Protein AF-A0A3R9VM66-F1 (afdb_monomer)

Foldseek 3Di:
DWKKKKKKKFWAALVVLVVVCVQQVVLLVVQCPPPLLVVLLVVCQVPPADFPVCVVVQCVPVVNVVNLVSLCCSQADFSCQVQDQDPPPPPDDDDDDDDDDDDDDDDDDDDPPPPPPPVPSHDHVVVVVVRGDPLFDMAMDMGINDGLLSLLCSLLGSVLVVLDPTGNQWDRWALVRLLVSLVSNCVSLVDDPVSVVSSVSRGPDDADPPHDRSSPRVNSRSVSSNVVSIIMGIGMYMDD

Solvent-accessible surface area (backbone atoms only — not comparable to full-atom values): 13907 Å² total; per-residue (Å²): 138,80,52,32,28,36,36,39,38,39,26,27,51,55,74,58,38,54,61,49,36,71,62,48,50,60,37,47,52,51,49,63,64,36,69,68,48,43,47,36,53,54,47,39,61,75,56,63,77,74,63,67,89,52,41,78,69,36,51,77,37,70,70,53,24,49,49,54,54,38,48,45,48,56,28,61,62,41,62,51,53,80,40,59,77,75,81,70,94,73,87,70,88,81,94,73,91,75,89,84,91,81,89,82,90,85,88,86,81,75,91,74,83,71,78,74,74,73,73,82,78,70,54,46,62,65,62,56,56,76,61,36,39,85,89,34,72,64,32,65,40,78,31,76,81,44,49,60,46,35,32,47,43,62,30,58,30,54,78,30,48,70,43,46,76,67,54,68,59,30,34,70,34,41,22,68,50,32,51,69,43,39,71,40,38,45,65,38,55,62,59,52,77,69,55,41,54,57,25,55,75,40,38,83,73,84,66,52,98,88,46,63,49,80,73,49,33,62,59,48,44,47,51,44,20,38,73,72,60,20,7,39,40,29,44,38,38,76,47,126

Sequence (240 aa):
MGFTSAWAITAHTDDVMAGLRARVLPLIERHRRLPEVRRAWLAWCADPLPDHRDWDELWGVPEKGQAIGSFLRLTSEAPLDYLHCSHDPHSSDDPHSSDDPHSSDDPRSSQDGSAGCSDDTEVHLYDLWETSAEEVRPYLGFYRKDYAVSALFHAIGPERAALLPGWCGDFALTAEEVRRSLPAVERALGLTPLERVAAEERIWLDAGPDDEPVLDGPLRCWREAAEAGLGLLGAHVHLY

Mean predicted aligned error: 10.18 Å

pLDDT: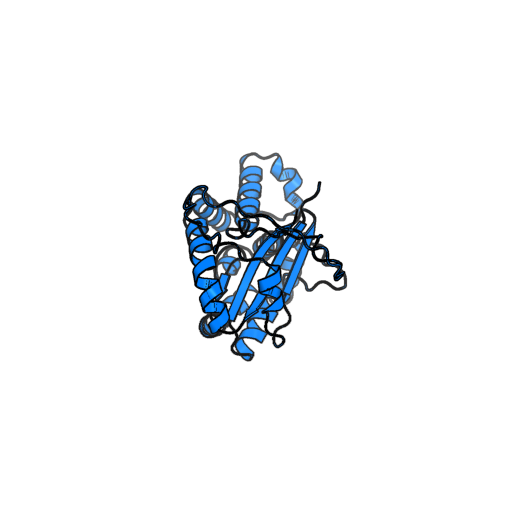 mean 81.38, std 21.89, range [29.7, 98.69]

Secondary structure (DSSP, 8-state):
---EEEEEEEEE-HHHHHHHHHHHHHHHHHHHH-HHHHHHHHHHHHSPPPPGGGHHHHTTSHHHHHHHHHHHHHHHS-TTTTS-----TT-----------------------------TT---HHHHHHTS-TTSPPEEEEEES--HHHHHHHHHHHHHHTTSSSBTTBEEE-HHHHHHHHHHHHHHH---HHHHHHHHHH------TTSPPTTTHHHHHHHHHHHHT-EEEEEEEEE-

Radius of gyration: 22.11 Å; Cα contacts (8 Å, |Δi|>4): 335; chains: 1; bounding box: 79×44×47 Å

Structure (mmCIF, N/CA/C/O backbone):
data_AF-A0A3R9VM66-F1
#
_entry.id   AF-A0A3R9VM66-F1
#
loop_
_atom_site.group_PDB
_atom_site.id
_atom_site.type_symbol
_atom_site.label_atom_id
_atom_site.lab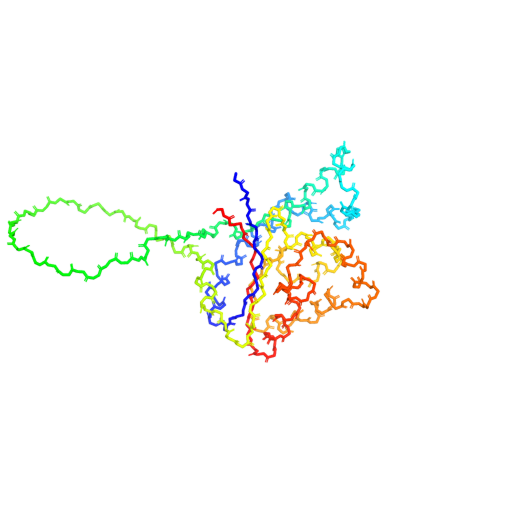el_alt_id
_atom_site.label_comp_id
_atom_site.label_asym_id
_atom_site.label_entity_id
_atom_site.label_seq_id
_atom_site.pdbx_PDB_ins_code
_atom_site.Cartn_x
_atom_site.Cartn_y
_atom_site.Cartn_z
_atom_site.occupancy
_atom_site.B_iso_or_equiv
_atom_site.auth_seq_id
_atom_site.auth_comp_id
_atom_site.auth_asym_id
_atom_site.auth_atom_id
_atom_site.pdbx_PDB_model_num
ATOM 1 N N . MET A 1 1 ? -7.648 18.712 -18.239 1.00 49.41 1 MET A N 1
ATOM 2 C CA . MET A 1 1 ? -7.899 18.493 -16.800 1.00 49.41 1 MET A CA 1
ATOM 3 C C . MET A 1 1 ? -6.818 17.553 -16.291 1.00 49.41 1 MET A C 1
ATOM 5 O O . MET A 1 1 ? -6.433 16.668 -17.043 1.00 49.41 1 MET A O 1
ATOM 9 N N . GLY A 1 2 ? -6.222 17.815 -15.128 1.00 63.00 2 GLY A N 1
ATOM 10 C CA . GLY A 1 2 ? -5.255 16.892 -14.517 1.00 63.00 2 GLY A CA 1
ATOM 11 C C . GLY A 1 2 ? -5.970 16.073 -13.451 1.00 63.00 2 GLY A C 1
ATOM 12 O O . GLY A 1 2 ? -6.834 16.638 -12.797 1.00 63.00 2 GLY A O 1
ATOM 13 N N . PHE A 1 3 ? -5.629 14.795 -13.304 1.00 71.62 3 PHE A N 1
ATOM 14 C CA . PHE A 1 3 ? -6.111 13.977 -12.193 1.00 71.62 3 PHE A CA 1
ATOM 15 C C . PHE A 1 3 ? -5.190 14.160 -10.980 1.00 71.62 3 PHE A C 1
ATOM 17 O O . PHE A 1 3 ? -3.985 14.416 -11.134 1.00 71.62 3 PHE A O 1
ATOM 24 N N . THR A 1 4 ? -5.761 14.019 -9.792 1.00 80.56 4 THR A N 1
ATOM 25 C CA . THR A 1 4 ? -5.025 13.894 -8.532 1.00 80.56 4 THR A CA 1
ATOM 26 C C . THR A 1 4 ? -5.294 12.497 -7.997 1.00 80.56 4 THR A C 1
ATOM 28 O O . THR A 1 4 ? -6.435 12.051 -8.027 1.00 80.56 4 THR A O 1
ATOM 31 N N . SER A 1 5 ? -4.267 11.789 -7.541 1.00 84.50 5 SER A N 1
ATOM 32 C CA . SER A 1 5 ? -4.466 10.559 -6.779 1.00 84.50 5 SER A CA 1
ATOM 33 C C . SER A 1 5 ? -4.265 10.837 -5.294 1.00 84.50 5 SER A C 1
ATOM 35 O O . SER A 1 5 ? -3.511 11.741 -4.914 1.00 84.50 5 SER A O 1
ATOM 37 N N . ALA A 1 6 ? -4.952 10.066 -4.462 1.00 86.75 6 ALA A N 1
ATOM 38 C CA . ALA A 1 6 ? -4.721 10.034 -3.031 1.00 86.75 6 ALA A CA 1
ATOM 39 C C . ALA A 1 6 ? -4.541 8.586 -2.582 1.00 86.75 6 ALA A C 1
ATOM 41 O O . ALA A 1 6 ? -5.271 7.714 -3.043 1.00 86.75 6 ALA A O 1
ATOM 42 N N . TRP A 1 7 ? -3.607 8.331 -1.669 1.00 92.06 7 TRP A N 1
ATOM 43 C CA . TRP A 1 7 ? -3.585 7.100 -0.877 1.00 92.06 7 TRP A CA 1
ATOM 44 C C . TRP A 1 7 ? -3.800 7.458 0.585 1.00 92.06 7 TRP A C 1
ATOM 46 O O . TRP A 1 7 ? -3.019 8.221 1.159 1.00 92.06 7 TRP A O 1
ATOM 56 N N . ALA A 1 8 ? -4.877 6.930 1.160 1.00 91.19 8 ALA A N 1
ATOM 57 C CA . ALA A 1 8 ? -5.276 7.181 2.530 1.00 91.19 8 ALA A CA 1
ATOM 58 C C . ALA A 1 8 ? -5.175 5.904 3.365 1.00 91.19 8 ALA A C 1
ATOM 60 O O . ALA A 1 8 ? -5.617 4.837 2.934 1.00 91.19 8 ALA A O 1
ATOM 61 N N . ILE A 1 9 ? -4.622 6.030 4.573 1.00 94.50 9 ILE A N 1
ATOM 62 C CA . ILE A 1 9 ? -4.664 4.990 5.603 1.00 94.50 9 ILE A CA 1
ATOM 63 C C . ILE A 1 9 ? -5.306 5.580 6.854 1.00 94.50 9 ILE A C 1
ATOM 65 O O . ILE A 1 9 ? -4.801 6.548 7.425 1.00 94.50 9 ILE A O 1
ATOM 69 N N . THR A 1 10 ? -6.416 4.985 7.273 1.00 94.62 10 THR A N 1
ATOM 70 C CA . THR A 1 10 ? -7.262 5.432 8.386 1.00 94.62 10 THR A CA 1
ATOM 71 C C . THR A 1 10 ? -7.466 4.295 9.382 1.00 94.62 10 THR A C 1
ATOM 73 O O . THR A 1 10 ? -7.438 3.117 9.012 1.00 94.62 10 THR A O 1
ATOM 76 N N . ALA A 1 11 ? -7.621 4.638 10.662 1.00 96.06 11 ALA A N 1
ATOM 77 C CA . ALA A 1 11 ? -7.851 3.668 11.726 1.00 96.06 11 ALA A CA 1
ATOM 78 C C . ALA A 1 11 ? -9.290 3.720 12.226 1.00 96.06 11 ALA A C 1
ATOM 80 O O . ALA A 1 11 ? -9.867 4.798 12.358 1.00 96.06 11 ALA A O 1
ATOM 81 N N . HIS A 1 12 ? -9.845 2.553 12.542 1.00 95.19 12 HIS A N 1
ATOM 82 C CA . HIS A 1 12 ? -11.236 2.416 12.960 1.00 95.19 12 HIS A CA 1
ATOM 83 C C . HIS A 1 12 ? -11.411 1.315 14.002 1.00 95.19 12 HIS A C 1
ATOM 85 O O . HIS A 1 12 ? -10.596 0.396 14.117 1.00 95.19 12 HIS A O 1
ATOM 91 N N . THR A 1 13 ? -12.519 1.367 14.736 1.00 95.81 13 THR A N 1
ATOM 92 C CA . THR A 1 13 ? -12.934 0.269 15.616 1.00 95.81 13 THR A CA 1
ATOM 93 C C . THR A 1 13 ? -13.329 -0.967 14.804 1.00 95.81 13 THR A C 1
ATOM 95 O O . THR A 1 13 ? -13.710 -0.869 13.635 1.00 95.81 13 THR A O 1
ATOM 98 N N . ASP A 1 14 ? -13.287 -2.148 15.426 1.00 96.19 14 ASP A N 1
ATOM 99 C CA . ASP A 1 14 ? -13.677 -3.396 14.754 1.00 96.19 14 ASP A CA 1
ATOM 100 C C . ASP A 1 14 ? -15.150 -3.395 14.295 1.00 96.19 14 ASP A C 1
ATOM 102 O O . ASP A 1 14 ? -15.465 -4.012 13.276 1.00 96.19 14 ASP A O 1
ATOM 106 N N . ASP A 1 15 ? -16.033 -2.656 14.979 1.00 93.75 15 ASP A N 1
ATOM 107 C CA . ASP A 1 15 ? -17.440 -2.492 14.586 1.00 93.75 15 ASP A CA 1
ATOM 108 C C . ASP A 1 15 ? -17.572 -1.735 13.256 1.00 93.75 15 ASP A C 1
ATOM 110 O O . ASP A 1 15 ? -18.268 -2.187 12.344 1.00 93.75 15 ASP A O 1
ATOM 114 N N . VAL A 1 16 ? -16.852 -0.618 13.108 1.00 91.38 16 VAL A N 1
ATOM 115 C CA . VAL A 1 16 ? -16.794 0.130 11.842 1.00 91.38 16 VAL A CA 1
ATOM 116 C C . VAL A 1 16 ? -16.126 -0.729 10.767 1.00 91.38 16 VAL A C 1
ATOM 118 O O . VAL A 1 16 ? -16.672 -0.896 9.672 1.00 91.38 16 VAL A O 1
ATOM 121 N N . MET A 1 17 ? -14.998 -1.371 11.093 1.00 93.94 17 MET A N 1
ATOM 122 C CA . MET A 1 17 ? -14.294 -2.249 10.158 1.00 93.94 17 MET A CA 1
ATOM 123 C C . MET A 1 17 ? -15.162 -3.405 9.663 1.00 93.94 17 MET A C 1
ATOM 125 O O . MET A 1 17 ? -15.000 -3.811 8.514 1.00 93.94 17 MET A O 1
ATOM 129 N N . ALA A 1 18 ? -16.087 -3.940 10.462 1.00 93.12 18 ALA A N 1
ATOM 130 C CA . ALA A 1 18 ? -16.991 -4.997 10.015 1.00 93.12 18 ALA A CA 1
ATOM 131 C C . ALA A 1 18 ? -17.853 -4.547 8.821 1.00 93.12 18 ALA A C 1
ATOM 133 O O . ALA A 1 18 ? -17.957 -5.278 7.830 1.00 93.12 18 ALA A O 1
ATOM 134 N N . GLY A 1 19 ? -18.406 -3.330 8.880 1.00 89.38 19 GLY A N 1
ATOM 135 C CA . GLY A 1 19 ? -19.173 -2.735 7.784 1.00 89.38 19 GLY A CA 1
ATOM 136 C C . GLY A 1 19 ? -18.308 -2.457 6.553 1.00 89.38 19 GLY A C 1
ATOM 137 O O . GLY A 1 19 ? -18.657 -2.855 5.439 1.00 89.38 19 GLY A O 1
ATOM 138 N N . LEU A 1 20 ? -17.135 -1.854 6.759 1.00 89.81 20 LEU A N 1
ATOM 139 C CA . LEU A 1 20 ? -16.202 -1.529 5.676 1.00 89.81 20 LEU A CA 1
ATOM 140 C C . LEU A 1 20 ? -15.706 -2.776 4.949 1.00 89.81 20 LEU A C 1
ATOM 142 O O . LEU A 1 20 ? -15.744 -2.851 3.722 1.00 89.81 20 LEU A O 1
ATOM 146 N N . ARG A 1 21 ? -15.302 -3.802 5.700 1.00 92.19 21 ARG A N 1
ATOM 147 C CA . ARG A 1 21 ? -14.791 -5.062 5.149 1.00 92.19 21 ARG A CA 1
ATOM 148 C C . ARG A 1 21 ? -15.815 -5.777 4.283 1.00 92.19 21 ARG A C 1
ATOM 150 O O . ARG A 1 21 ? -15.430 -6.337 3.258 1.00 92.19 21 ARG A O 1
ATOM 157 N N . ALA A 1 22 ? -17.090 -5.757 4.672 1.00 89.25 22 ALA A N 1
ATOM 158 C CA . ALA A 1 22 ? -18.159 -6.387 3.901 1.00 89.25 22 ALA A CA 1
ATOM 159 C C . ALA A 1 22 ? -18.281 -5.798 2.483 1.00 89.25 22 ALA A C 1
ATOM 161 O O . ALA A 1 22 ? -18.634 -6.521 1.553 1.00 89.25 22 ALA A O 1
ATOM 162 N N . ARG A 1 23 ? -17.938 -4.515 2.316 1.00 86.25 23 ARG A N 1
ATOM 163 C CA . ARG A 1 23 ? -17.982 -3.793 1.036 1.00 86.25 23 ARG A CA 1
ATOM 164 C C . ARG A 1 23 ? -16.649 -3.861 0.284 1.00 86.25 23 ARG A C 1
ATOM 166 O O . ARG A 1 23 ? -16.623 -4.155 -0.907 1.00 86.25 23 ARG A O 1
ATOM 173 N N . VAL A 1 24 ? -15.539 -3.650 0.989 1.00 88.25 24 VAL A N 1
ATOM 174 C CA . VAL A 1 24 ? -14.198 -3.467 0.408 1.00 88.25 24 VAL A CA 1
ATOM 175 C C . VAL A 1 24 ? -13.529 -4.789 0.023 1.00 88.25 24 VAL A C 1
ATOM 177 O O . VAL A 1 24 ? -12.979 -4.912 -1.073 1.00 88.25 24 VAL A O 1
ATOM 180 N N . LEU A 1 25 ? -13.584 -5.816 0.881 1.00 91.88 25 LEU A N 1
ATOM 181 C CA . LEU A 1 25 ? -12.846 -7.063 0.635 1.00 91.88 25 LEU A CA 1
ATOM 182 C C . LEU A 1 25 ? -13.274 -7.798 -0.649 1.00 91.88 25 LEU A C 1
ATOM 184 O O . LEU A 1 25 ? -12.388 -8.291 -1.354 1.00 91.88 25 LEU A O 1
ATOM 188 N N . PRO A 1 26 ? -14.573 -7.874 -1.014 1.00 91.06 26 PRO A N 1
ATOM 189 C CA . PRO A 1 26 ? -14.977 -8.471 -2.285 1.00 91.06 26 PRO A CA 1
ATOM 190 C C . PRO A 1 26 ? -14.392 -7.757 -3.510 1.00 91.06 26 PRO A C 1
ATOM 192 O O . PRO A 1 26 ? -14.053 -8.426 -4.488 1.00 91.06 26 PRO A O 1
ATOM 195 N N . LEU A 1 27 ? -14.247 -6.427 -3.462 1.00 89.00 27 LEU A N 1
ATOM 196 C CA . LEU A 1 27 ? -13.681 -5.628 -4.554 1.00 89.00 27 LEU A CA 1
ATOM 197 C C . LEU A 1 27 ? -12.180 -5.892 -4.705 1.00 89.00 27 LEU A C 1
ATOM 199 O O . LEU A 1 27 ? -11.726 -6.223 -5.803 1.00 89.00 27 LEU A O 1
ATOM 203 N N . ILE A 1 28 ? -11.441 -5.852 -3.591 1.00 91.69 28 ILE A N 1
ATOM 204 C CA . ILE A 1 28 ? -10.008 -6.178 -3.545 1.00 91.69 28 ILE A CA 1
ATOM 205 C C . ILE A 1 28 ? -9.764 -7.587 -4.100 1.00 91.69 28 ILE A C 1
ATOM 207 O O . ILE A 1 28 ? -8.932 -7.782 -4.989 1.00 91.69 28 ILE A O 1
ATOM 211 N N . GLU A 1 29 ? -10.514 -8.583 -3.622 1.00 92.50 29 GLU A N 1
ATOM 212 C CA . GLU A 1 29 ? -10.327 -9.972 -4.045 1.00 92.50 29 GLU A CA 1
ATOM 213 C C . GLU A 1 29 ? -10.728 -10.190 -5.510 1.00 92.50 29 GLU A C 1
ATOM 215 O O . GLU A 1 29 ? -10.070 -10.949 -6.228 1.00 92.50 29 GLU A O 1
ATOM 220 N N . ARG A 1 30 ? -11.778 -9.511 -5.992 1.00 91.44 30 ARG A N 1
ATOM 221 C CA . ARG A 1 30 ? -12.160 -9.541 -7.408 1.00 91.44 30 ARG A CA 1
ATOM 222 C C . ARG A 1 30 ? -11.040 -8.988 -8.285 1.00 91.44 30 ARG A C 1
ATOM 224 O O . ARG A 1 30 ? -10.671 -9.660 -9.246 1.00 91.44 30 ARG A O 1
ATOM 231 N N . HIS A 1 31 ? -10.494 -7.819 -7.948 1.00 90.75 31 HIS A N 1
ATOM 232 C CA . HIS A 1 31 ? -9.406 -7.191 -8.703 1.00 90.75 31 HIS A CA 1
ATOM 233 C C . HIS A 1 31 ? -8.153 -8.076 -8.713 1.00 90.75 31 HIS A C 1
ATOM 235 O O . HIS A 1 31 ? -7.623 -8.408 -9.774 1.00 90.75 31 HIS A O 1
ATOM 241 N N . ARG A 1 32 ? -7.756 -8.591 -7.544 1.00 92.44 32 ARG A N 1
ATOM 242 C CA . ARG A 1 32 ? -6.622 -9.513 -7.391 1.00 92.44 32 ARG A CA 1
ATOM 243 C C . ARG A 1 32 ? -6.747 -10.787 -8.232 1.00 92.44 32 ARG A C 1
ATOM 245 O O . ARG A 1 32 ? -5.734 -11.365 -8.628 1.00 92.44 32 ARG A O 1
ATOM 252 N N . ARG A 1 33 ? -7.966 -11.272 -8.488 1.00 93.75 33 ARG A N 1
ATOM 253 C CA . ARG A 1 33 ? -8.219 -12.484 -9.288 1.00 93.75 33 ARG A CA 1
ATOM 254 C C 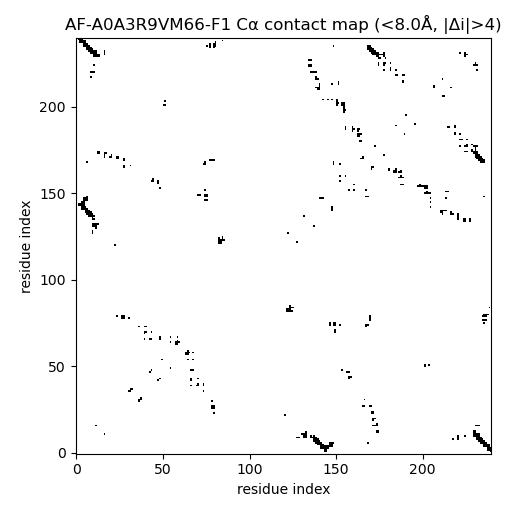. ARG A 1 33 ? -8.192 -12.250 -10.795 1.00 93.75 33 ARG A C 1
ATOM 256 O O . ARG A 1 33 ? -8.153 -13.239 -11.532 1.00 93.75 33 ARG A O 1
ATOM 263 N N . LEU A 1 34 ? -8.193 -11.001 -11.260 1.00 92.88 34 LEU A N 1
ATOM 264 C CA . LEU A 1 34 ? -8.154 -10.697 -12.687 1.00 92.88 34 LEU A CA 1
ATOM 265 C C . LEU A 1 34 ? -6.870 -11.268 -13.326 1.00 92.88 34 LEU A C 1
ATOM 267 O O . LEU A 1 34 ? -5.766 -11.021 -12.825 1.00 92.88 34 LEU A O 1
ATOM 271 N N . PRO A 1 35 ? -6.966 -12.059 -14.415 1.00 94.94 35 PRO A N 1
ATOM 272 C CA . PRO A 1 35 ? -5.801 -12.699 -15.026 1.00 94.94 35 PRO A CA 1
ATOM 273 C C . PRO A 1 35 ? -4.711 -11.719 -15.470 1.00 94.94 35 PRO A C 1
ATOM 275 O O . PRO A 1 35 ? -3.526 -12.029 -15.384 1.00 94.94 35 PRO A O 1
ATOM 278 N N . GLU A 1 36 ? -5.085 -10.551 -15.979 1.00 93.31 36 GLU A N 1
ATOM 279 C CA . GLU A 1 36 ? -4.187 -9.464 -16.370 1.00 93.31 36 GLU A CA 1
ATOM 280 C C . GLU A 1 36 ? -3.440 -8.867 -15.176 1.00 93.31 36 GLU A C 1
ATOM 282 O O . GLU A 1 36 ? -2.219 -8.747 -15.246 1.00 93.31 36 GLU A O 1
ATOM 287 N N . VAL A 1 37 ? -4.128 -8.617 -14.062 1.00 93.62 37 VAL A N 1
ATOM 288 C CA . VAL A 1 37 ? -3.545 -8.098 -12.816 1.00 93.62 37 VAL A CA 1
ATOM 289 C C . VAL A 1 37 ? -2.553 -9.103 -12.231 1.00 93.62 37 VAL A C 1
ATOM 291 O O . VAL A 1 37 ? -1.411 -8.761 -11.923 1.00 93.62 37 VAL A O 1
ATOM 294 N N . ARG A 1 38 ? -2.927 -10.389 -12.168 1.00 95.12 38 ARG A N 1
ATOM 295 C CA . ARG A 1 38 ? -2.015 -11.447 -11.698 1.00 95.12 38 ARG A CA 1
ATOM 296 C C . ARG A 1 38 ? -0.801 -11.619 -12.600 1.00 95.12 38 ARG A C 1
ATOM 298 O O . ARG A 1 38 ? 0.294 -11.851 -12.096 1.00 95.12 38 ARG A O 1
ATOM 305 N N . ARG A 1 39 ? -0.981 -11.538 -13.921 1.00 96.19 39 ARG A N 1
ATOM 306 C CA . ARG A 1 39 ? 0.137 -11.609 -14.872 1.00 96.19 39 ARG A CA 1
ATOM 307 C C . ARG A 1 39 ? 1.077 -10.422 -14.709 1.00 96.19 39 ARG A C 1
ATOM 309 O O . ARG A 1 39 ? 2.278 -10.651 -14.684 1.00 96.19 39 ARG A O 1
ATOM 316 N N . ALA A 1 40 ? 0.549 -9.208 -14.558 1.00 96.00 40 ALA A N 1
ATOM 317 C CA . ALA A 1 40 ? 1.356 -8.016 -14.312 1.00 96.00 40 ALA A CA 1
ATOM 318 C C . ALA A 1 40 ? 2.164 -8.147 -13.012 1.00 96.00 40 ALA A C 1
ATOM 320 O O . ALA A 1 40 ? 3.374 -7.936 -13.030 1.00 96.00 40 ALA A O 1
ATOM 321 N N . TRP A 1 41 ? 1.529 -8.598 -11.923 1.00 97.00 41 TRP A N 1
ATOM 322 C CA . TRP A 1 41 ? 2.211 -8.860 -10.652 1.00 97.00 41 TRP A CA 1
ATOM 323 C C . TRP A 1 41 ? 3.349 -9.874 -10.806 1.00 97.00 41 TRP A C 1
ATOM 325 O O . TRP A 1 41 ? 4.482 -9.603 -10.424 1.00 97.00 41 TRP A O 1
ATOM 335 N N . LEU A 1 42 ? 3.071 -11.036 -11.406 1.00 97.56 42 LEU A N 1
ATOM 336 C CA . LEU A 1 42 ? 4.079 -12.083 -11.591 1.00 97.56 42 LEU A CA 1
ATOM 337 C C . LEU A 1 42 ? 5.218 -11.646 -12.519 1.00 97.56 42 LEU A C 1
ATOM 339 O O . LEU A 1 42 ? 6.365 -12.000 -12.261 1.00 97.56 42 LEU A O 1
ATOM 343 N N . ALA A 1 43 ? 4.913 -10.886 -13.573 1.00 96.94 43 ALA A N 1
ATOM 344 C CA . ALA A 1 43 ? 5.920 -10.336 -14.472 1.00 96.94 43 ALA A CA 1
ATOM 345 C C . ALA A 1 43 ? 6.847 -9.365 -13.730 1.00 96.94 43 ALA A C 1
ATOM 347 O O . ALA A 1 43 ? 8.061 -9.498 -13.835 1.00 96.94 43 ALA A O 1
ATOM 348 N N . TRP A 1 44 ? 6.287 -8.465 -12.916 1.00 97.62 44 TRP A N 1
ATOM 349 C CA . TRP A 1 44 ? 7.070 -7.538 -12.099 1.00 97.62 44 TRP A CA 1
ATOM 350 C C . TRP A 1 44 ? 7.905 -8.247 -11.024 1.00 97.62 44 TRP A C 1
ATOM 352 O O . TRP A 1 44 ? 9.050 -7.875 -10.790 1.00 97.62 44 TRP A O 1
ATOM 362 N N . CYS A 1 45 ? 7.382 -9.306 -10.398 1.00 97.44 45 CYS A N 1
ATOM 363 C CA . CYS A 1 45 ? 8.177 -10.125 -9.480 1.00 97.44 45 CYS A CA 1
ATOM 364 C C . CYS A 1 45 ? 9.349 -10.834 -10.176 1.00 97.44 45 CYS A C 1
ATOM 366 O O . CYS A 1 45 ? 10.377 -11.056 -9.542 1.00 97.44 45 CYS A O 1
ATOM 368 N N . ALA A 1 46 ? 9.182 -11.235 -11.439 1.00 97.38 46 ALA A N 1
ATOM 369 C CA . ALA A 1 46 ? 10.197 -11.968 -12.191 1.00 97.38 46 ALA A CA 1
ATOM 370 C C . ALA A 1 46 ? 11.276 -11.054 -12.797 1.00 97.38 46 ALA A C 1
ATOM 372 O O . ALA A 1 46 ? 12.444 -11.435 -12.813 1.00 97.38 46 ALA A O 1
ATOM 373 N N . ASP A 1 47 ? 10.889 -9.873 -13.282 1.00 96.81 47 ASP A N 1
ATOM 374 C CA . ASP A 1 47 ? 11.778 -8.846 -13.841 1.00 96.81 47 ASP A CA 1
ATOM 375 C C . ASP A 1 47 ? 11.380 -7.478 -13.255 1.00 96.81 47 ASP A C 1
ATOM 377 O O . ASP A 1 47 ? 10.573 -6.757 -13.857 1.00 96.81 47 ASP A O 1
ATOM 381 N N . PRO A 1 48 ? 11.870 -7.133 -12.044 1.00 95.94 48 PRO A N 1
ATOM 382 C CA . PRO A 1 48 ? 11.604 -5.836 -11.436 1.00 95.94 48 PRO A CA 1
ATOM 383 C C . PRO A 1 48 ? 12.057 -4.702 -12.357 1.00 95.94 48 PRO A C 1
ATOM 385 O O . PRO A 1 48 ? 13.067 -4.811 -13.054 1.00 95.94 48 PRO A O 1
ATOM 388 N N . LEU A 1 49 ? 11.309 -3.599 -12.353 1.00 96.31 49 LEU A N 1
ATOM 389 C CA . LEU A 1 49 ? 11.626 -2.468 -13.217 1.00 96.31 49 LEU A CA 1
ATOM 390 C C . LEU A 1 49 ? 12.989 -1.850 -12.861 1.00 96.31 49 LEU A C 1
ATOM 392 O O . LEU A 1 49 ? 13.372 -1.839 -11.688 1.00 96.31 49 LEU A O 1
ATOM 396 N N . PRO A 1 50 ? 13.714 -1.323 -13.864 1.00 94.12 50 PRO A N 1
ATOM 397 C CA . PRO A 1 50 ? 14.878 -0.484 -13.618 1.00 94.12 50 PRO A CA 1
ATOM 398 C C . PRO A 1 50 ? 14.451 0.843 -12.987 1.00 94.12 50 PRO A C 1
ATOM 400 O O . PRO A 1 50 ? 13.260 1.143 -12.894 1.00 94.12 50 PRO A O 1
ATOM 403 N N . ASP A 1 51 ? 15.440 1.638 -12.588 1.00 94.62 51 ASP A N 1
ATOM 404 C CA . ASP A 1 51 ? 15.227 2.944 -11.974 1.00 94.62 51 ASP A CA 1
ATOM 405 C C . ASP A 1 51 ? 14.306 3.834 -12.825 1.00 94.62 51 ASP A C 1
ATOM 407 O O . ASP A 1 51 ? 14.395 3.849 -14.056 1.00 94.62 51 ASP A O 1
ATOM 411 N N . HIS A 1 52 ? 13.416 4.584 -12.169 1.00 94.19 52 HIS A N 1
ATOM 412 C CA . HIS A 1 52 ? 12.424 5.413 -12.851 1.00 94.19 52 HIS A CA 1
ATOM 413 C C . HIS A 1 52 ? 13.069 6.510 -13.705 1.00 94.19 52 HIS A C 1
ATOM 415 O O . HIS A 1 52 ? 12.484 6.945 -14.695 1.00 94.19 52 HIS A O 1
ATOM 421 N N . ARG A 1 53 ? 14.298 6.919 -13.365 1.00 94.25 53 ARG A N 1
ATOM 422 C CA . ARG A 1 53 ? 15.080 7.907 -14.121 1.00 94.25 53 ARG A CA 1
ATOM 423 C C . ARG A 1 53 ? 15.437 7.434 -15.531 1.00 94.25 53 ARG A C 1
ATOM 425 O O . ARG A 1 53 ? 15.658 8.267 -16.402 1.00 94.25 53 ARG A O 1
ATOM 432 N N . ASP A 1 54 ? 15.431 6.123 -15.767 1.00 93.81 54 ASP A N 1
ATOM 433 C CA . ASP A 1 54 ? 15.699 5.527 -17.078 1.00 93.81 54 ASP A CA 1
ATOM 434 C C . ASP A 1 54 ? 14.408 5.288 -17.888 1.00 93.81 54 ASP A C 1
ATOM 436 O O . ASP A 1 54 ? 14.459 4.897 -19.057 1.00 93.81 54 ASP A O 1
ATOM 440 N N . TRP A 1 55 ? 13.223 5.484 -17.294 1.00 94.12 55 TRP A N 1
ATOM 441 C CA . TRP A 1 55 ? 11.960 5.077 -17.919 1.00 94.12 55 TRP A CA 1
ATOM 442 C C . TRP A 1 55 ? 11.650 5.832 -19.209 1.00 94.12 55 TRP A C 1
ATOM 444 O O . TRP A 1 55 ? 11.113 5.221 -20.129 1.00 94.12 55 TRP A O 1
ATOM 454 N N . ASP A 1 56 ? 12.016 7.110 -19.320 1.00 91.19 56 ASP A N 1
ATOM 455 C CA . ASP A 1 56 ? 11.781 7.906 -20.533 1.00 91.19 56 ASP A CA 1
ATOM 456 C C . ASP A 1 56 ? 12.452 7.293 -21.771 1.00 91.19 56 ASP A C 1
ATOM 458 O O . ASP A 1 56 ? 11.851 7.235 -22.847 1.00 91.19 56 ASP A O 1
ATOM 462 N N . GLU A 1 57 ? 13.667 6.763 -21.621 1.00 91.88 57 GLU A N 1
ATOM 463 C CA . GLU A 1 57 ? 14.369 6.063 -22.701 1.00 91.88 57 GLU A CA 1
ATOM 464 C C . GLU A 1 57 ? 13.745 4.686 -22.971 1.00 91.88 57 GLU A C 1
ATOM 466 O O . GLU A 1 57 ? 13.605 4.251 -24.120 1.00 91.88 57 GLU A O 1
ATOM 471 N N . LEU A 1 58 ? 13.322 4.002 -21.908 1.00 92.06 58 LEU A N 1
ATOM 472 C CA . LEU A 1 58 ? 12.777 2.648 -21.971 1.00 92.06 58 LEU A CA 1
ATOM 473 C C . LEU A 1 58 ? 11.339 2.585 -22.488 1.00 92.06 58 LEU A C 1
ATOM 475 O O . LEU A 1 58 ? 10.942 1.550 -23.026 1.00 92.06 58 LEU A O 1
ATOM 479 N N . TRP A 1 59 ? 10.572 3.672 -22.397 1.00 89.69 59 TRP A N 1
ATOM 480 C CA . TRP A 1 59 ? 9.224 3.761 -22.959 1.00 89.69 59 TRP A CA 1
ATOM 481 C 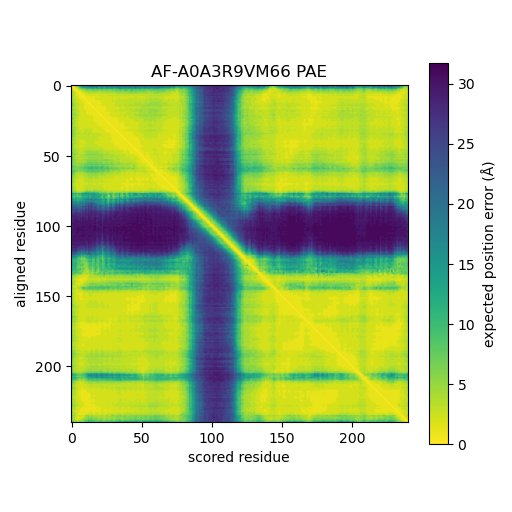C . TRP A 1 59 ? 9.198 3.519 -24.472 1.00 89.69 59 TRP A C 1
ATOM 483 O O . TRP A 1 59 ? 8.216 2.987 -24.992 1.00 89.69 59 TRP A O 1
ATOM 493 N N . GLY A 1 60 ? 10.284 3.854 -25.179 1.00 87.94 60 GLY A N 1
ATOM 494 C CA . GLY A 1 60 ? 10.444 3.577 -26.609 1.00 87.94 60 GLY A CA 1
ATOM 495 C C . GLY A 1 60 ? 10.782 2.118 -26.938 1.00 87.94 60 GLY A C 1
ATOM 496 O O . GLY A 1 60 ? 10.660 1.706 -28.094 1.00 87.94 60 GLY A O 1
ATOM 497 N N . VAL A 1 61 ? 11.191 1.321 -25.947 1.00 93.75 61 VAL A N 1
ATOM 498 C CA . VAL A 1 61 ? 11.501 -0.103 -26.107 1.00 93.75 61 VAL A CA 1
ATOM 499 C C . VAL A 1 61 ? 10.222 -0.906 -25.844 1.00 93.75 61 VAL A C 1
ATOM 501 O O . VAL A 1 61 ? 9.764 -0.923 -24.703 1.00 93.75 61 VAL A O 1
ATOM 504 N N . PRO A 1 62 ? 9.639 -1.608 -26.837 1.00 91.94 62 PRO A N 1
ATOM 505 C CA . PRO A 1 62 ? 8.284 -2.161 -26.723 1.00 91.94 62 PRO A CA 1
ATOM 506 C C . PRO A 1 62 ? 8.042 -3.018 -25.474 1.00 91.94 62 PRO A C 1
ATOM 508 O O . PRO A 1 62 ? 7.056 -2.822 -24.769 1.00 91.94 62 PRO A O 1
ATOM 511 N N . GLU A 1 63 ? 8.963 -3.933 -25.166 1.00 92.81 63 GLU A N 1
ATOM 512 C CA . GLU A 1 63 ? 8.846 -4.832 -24.012 1.00 92.81 63 GLU A CA 1
ATOM 513 C C . GLU A 1 63 ? 8.978 -4.086 -22.677 1.00 92.81 63 GLU A C 1
ATOM 515 O O . GLU A 1 63 ? 8.237 -4.367 -21.735 1.00 92.81 63 GLU A O 1
ATOM 520 N N . LYS A 1 64 ? 9.883 -3.101 -22.592 1.00 92.44 64 LYS A N 1
ATOM 521 C CA . LYS A 1 64 ? 10.125 -2.341 -21.357 1.00 92.44 64 LYS A CA 1
ATOM 522 C C . LYS A 1 64 ? 9.040 -1.295 -21.118 1.00 92.44 64 LYS A C 1
ATOM 524 O O . LYS A 1 64 ? 8.519 -1.232 -20.009 1.00 92.44 64 LYS A O 1
ATOM 529 N N . GLY A 1 65 ? 8.598 -0.582 -22.152 1.00 92.81 65 GLY A N 1
ATOM 530 C CA . GLY A 1 65 ? 7.425 0.289 -22.077 1.00 92.81 65 GLY A CA 1
ATOM 531 C C . GLY A 1 65 ? 6.160 -0.478 -21.677 1.00 92.81 65 GLY A C 1
ATOM 532 O O . GLY A 1 65 ? 5.406 -0.032 -20.815 1.00 92.81 65 GLY A O 1
ATOM 533 N N . GLN A 1 66 ? 5.948 -1.686 -22.215 1.00 94.38 66 GLN A N 1
ATOM 534 C CA . GLN A 1 66 ? 4.831 -2.533 -21.787 1.00 94.38 66 GLN A CA 1
ATOM 535 C C . GLN A 1 66 ? 4.944 -2.948 -20.313 1.00 94.38 66 GLN A C 1
ATOM 537 O O . GLN A 1 66 ? 3.929 -2.954 -19.610 1.00 94.38 66 GLN A O 1
ATOM 542 N N . ALA A 1 67 ? 6.145 -3.289 -19.836 1.00 95.00 67 ALA A N 1
ATOM 543 C CA . ALA A 1 67 ? 6.374 -3.642 -18.438 1.00 95.00 67 ALA A CA 1
ATOM 544 C C . ALA A 1 67 ? 6.092 -2.458 -17.498 1.00 95.00 67 ALA A C 1
ATOM 546 O O . ALA A 1 67 ? 5.338 -2.622 -16.538 1.00 95.00 67 ALA A O 1
ATOM 547 N N . ILE A 1 68 ? 6.606 -1.263 -17.818 1.00 95.50 68 ILE A N 1
ATOM 548 C CA . ILE A 1 68 ? 6.362 -0.033 -17.047 1.00 95.50 68 ILE A CA 1
ATOM 549 C C . ILE A 1 68 ? 4.863 0.282 -17.015 1.00 95.50 68 ILE A C 1
ATOM 551 O O . ILE A 1 68 ? 4.284 0.441 -15.943 1.00 95.50 68 ILE A O 1
ATOM 555 N N . GLY 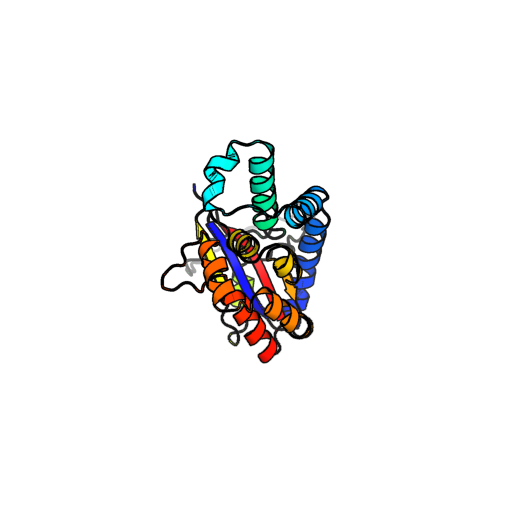A 1 69 ? 4.195 0.284 -18.173 1.00 94.06 69 GLY A N 1
ATOM 556 C CA . GLY A 1 69 ? 2.755 0.538 -18.243 1.00 94.06 69 GLY A CA 1
ATOM 557 C C . GLY A 1 69 ? 1.917 -0.493 -17.486 1.00 94.06 69 GLY A C 1
ATOM 558 O O . GLY A 1 69 ? 0.930 -0.131 -16.850 1.00 94.06 69 GLY A O 1
ATOM 559 N N . SER A 1 70 ? 2.319 -1.766 -17.507 1.00 94.31 70 SER A N 1
ATOM 560 C CA . SER A 1 70 ? 1.634 -2.828 -16.756 1.00 94.31 70 SER A CA 1
ATOM 561 C C . SER A 1 70 ? 1.822 -2.676 -15.248 1.00 94.31 70 SER A C 1
ATOM 563 O O . SER A 1 70 ? 0.874 -2.901 -14.501 1.00 94.31 70 SER A O 1
ATOM 565 N N . PHE A 1 71 ? 3.017 -2.283 -14.800 1.00 96.19 71 PHE A N 1
ATOM 566 C CA . PHE A 1 71 ? 3.311 -2.015 -13.392 1.00 96.19 71 PHE A CA 1
ATOM 567 C C . PHE A 1 71 ? 2.549 -0.798 -12.864 1.00 96.19 71 PHE A C 1
ATOM 569 O O . PHE A 1 71 ? 1.928 -0.881 -11.804 1.00 96.19 71 PHE A O 1
ATOM 576 N N . LEU A 1 72 ? 2.563 0.313 -13.608 1.00 93.88 72 LEU A N 1
ATOM 577 C CA . LEU A 1 72 ? 1.821 1.511 -13.226 1.00 93.88 72 LEU A CA 1
ATOM 578 C C . LEU A 1 72 ? 0.337 1.182 -13.127 1.00 93.88 72 LEU A C 1
ATOM 580 O O . LEU A 1 72 ? -0.241 1.383 -12.071 1.00 93.88 72 LEU A O 1
ATOM 584 N N . ARG A 1 73 ? -0.235 0.528 -14.146 1.00 92.00 73 ARG A N 1
ATOM 585 C CA . ARG A 1 73 ? -1.631 0.079 -14.111 1.00 92.00 73 ARG A CA 1
ATOM 586 C C . ARG A 1 73 ? -1.944 -0.790 -12.890 1.00 92.00 73 ARG A C 1
ATOM 588 O O . ARG A 1 73 ? -2.906 -0.526 -12.184 1.00 92.00 73 ARG A O 1
ATOM 595 N N . LEU A 1 74 ? -1.116 -1.802 -12.631 1.00 92.69 74 LEU A N 1
ATOM 596 C CA . LEU A 1 74 ? -1.257 -2.716 -11.494 1.00 92.69 74 LEU A CA 1
ATOM 597 C C . LEU A 1 74 ? -1.313 -1.988 -10.144 1.00 92.69 74 LEU A C 1
ATOM 599 O O . LEU A 1 74 ? -2.001 -2.451 -9.240 1.00 92.69 74 LEU A O 1
ATOM 603 N N . THR A 1 75 ? -0.549 -0.906 -9.999 1.00 91.81 75 THR A N 1
ATOM 604 C CA . THR A 1 75 ? -0.350 -0.201 -8.724 1.00 91.81 75 THR A CA 1
ATOM 605 C C . THR A 1 75 ? -1.133 1.105 -8.610 1.00 91.81 75 THR A C 1
ATOM 607 O O . THR A 1 75 ? -1.184 1.665 -7.521 1.00 91.81 75 THR A O 1
ATOM 610 N N . SER A 1 76 ? -1.733 1.581 -9.704 1.00 86.75 76 SER A N 1
ATOM 611 C CA . SER A 1 76 ? -2.532 2.805 -9.743 1.00 86.75 76 SER A CA 1
ATOM 612 C C . SER A 1 76 ? -4.026 2.551 -9.913 1.00 86.75 76 SER A C 1
ATOM 614 O O . SER A 1 76 ? -4.819 3.355 -9.445 1.00 86.75 76 SER A O 1
ATOM 616 N N . GLU A 1 77 ? -4.440 1.472 -10.591 1.00 81.94 77 GLU A N 1
ATOM 617 C CA . GLU A 1 77 ? -5.867 1.157 -10.734 1.00 81.94 77 GLU A CA 1
ATOM 618 C C . GLU A 1 77 ? -6.405 0.657 -9.395 1.00 81.94 77 GLU A C 1
ATOM 620 O O . GLU A 1 77 ? -6.024 -0.419 -8.918 1.00 81.94 77 GLU A O 1
ATOM 625 N N . ALA A 1 78 ? -7.265 1.457 -8.763 1.00 67.31 78 ALA A N 1
ATOM 626 C CA . ALA A 1 78 ? -7.860 1.075 -7.499 1.00 67.31 78 ALA A CA 1
ATOM 627 C C . ALA A 1 78 ? -9.051 0.136 -7.747 1.00 67.31 78 ALA A C 1
ATOM 629 O O . ALA A 1 78 ? -9.973 0.482 -8.489 1.00 67.31 78 ALA A O 1
ATOM 630 N N . PRO A 1 79 ? -9.142 -1.014 -7.053 1.00 64.50 79 PRO A N 1
ATOM 631 C CA . PRO A 1 79 ? -10.407 -1.723 -6.879 1.00 64.50 79 PRO A CA 1
ATOM 632 C C . PRO A 1 79 ? -11.494 -0.802 -6.305 1.00 64.50 79 PRO A C 1
ATOM 634 O O . PRO A 1 79 ? -12.680 -1.070 -6.492 1.00 64.50 79 PRO A O 1
ATOM 637 N N . LEU A 1 80 ? -11.076 0.246 -5.586 1.00 59.84 80 LEU A N 1
ATOM 638 C CA . LEU A 1 80 ? -11.912 1.222 -4.900 1.00 59.84 80 LEU A CA 1
ATOM 639 C C . LEU A 1 80 ? -12.149 2.511 -5.701 1.00 59.84 80 LEU A C 1
ATOM 641 O O . LEU A 1 80 ? -12.854 3.379 -5.209 1.00 59.84 80 LEU A O 1
ATOM 645 N N . ASP A 1 81 ? -11.682 2.616 -6.951 1.00 59.91 81 ASP A N 1
ATOM 646 C CA . ASP A 1 81 ? -11.985 3.766 -7.828 1.00 59.91 81 ASP A CA 1
ATOM 647 C C . ASP A 1 81 ? -13.481 3.859 -8.177 1.00 59.91 81 ASP A C 1
ATOM 649 O O . ASP A 1 81 ? -13.960 4.890 -8.641 1.00 59.91 81 ASP A O 1
ATOM 653 N N . TYR A 1 82 ? -14.236 2.781 -7.943 1.00 50.81 82 TYR A N 1
ATOM 654 C CA . TYR A 1 82 ? -15.695 2.760 -8.055 1.00 50.81 82 TYR A CA 1
ATOM 655 C C . TYR A 1 82 ? -16.405 3.379 -6.840 1.00 50.81 82 TYR A C 1
ATOM 657 O O . TYR A 1 82 ? -17.629 3.488 -6.853 1.00 50.81 82 TYR A O 1
ATOM 665 N N . LEU A 1 83 ? -15.670 3.768 -5.792 1.00 52.44 83 LEU A N 1
ATOM 666 C CA . LEU A 1 83 ? -16.199 4.590 -4.710 1.00 52.44 83 LEU A CA 1
ATOM 667 C C . LEU A 1 83 ? -16.220 6.041 -5.193 1.00 52.44 83 LEU A C 1
ATOM 669 O O . LEU A 1 83 ? -15.189 6.710 -5.254 1.00 52.44 83 LEU A O 1
ATOM 673 N N . HIS A 1 84 ? -17.395 6.521 -5.594 1.00 46.09 84 HIS A N 1
ATOM 674 C CA . HIS A 1 84 ? -17.548 7.889 -6.063 1.00 46.09 84 HIS A CA 1
ATOM 675 C C . HIS A 1 84 ? -17.255 8.889 -4.933 1.00 46.09 84 HIS A C 1
ATOM 677 O O . HIS A 1 84 ? -17.919 8.946 -3.896 1.00 46.09 84 HIS A O 1
ATOM 683 N N . CYS A 1 85 ? -16.244 9.726 -5.162 1.00 38.41 85 CYS A N 1
ATOM 684 C CA . CYS A 1 85 ? -16.009 10.934 -4.388 1.00 38.41 85 CYS A CA 1
ATOM 685 C C . CYS A 1 85 ? -16.906 12.041 -4.967 1.00 38.41 85 CYS A C 1
ATOM 687 O O . CYS A 1 85 ? -16.440 12.900 -5.715 1.00 38.41 85 CYS A O 1
ATOM 689 N N . SER A 1 86 ? -18.217 11.994 -4.720 1.00 37.47 86 SER A N 1
ATOM 690 C CA . SER A 1 86 ? -19.069 13.147 -5.014 1.00 37.47 86 SER A CA 1
ATOM 691 C C . SER A 1 86 ? -18.835 14.198 -3.933 1.00 37.47 86 SER A C 1
ATOM 693 O O . SER A 1 86 ? -19.388 14.130 -2.839 1.00 37.47 86 SER A O 1
ATOM 695 N N . HIS A 1 87 ? -17.991 15.180 -4.234 1.00 35.06 87 HIS A N 1
ATOM 696 C CA . HIS A 1 87 ? -18.092 16.474 -3.578 1.00 35.06 87 HIS A CA 1
ATOM 697 C C . HIS A 1 87 ? -19.446 17.053 -4.004 1.00 35.06 87 HIS A C 1
ATOM 699 O O . HIS A 1 87 ? -19.644 17.288 -5.195 1.00 35.06 87 HIS A O 1
ATOM 705 N N . ASP A 1 88 ? -20.387 17.216 -3.076 1.00 36.34 88 ASP A N 1
ATOM 706 C CA . ASP A 1 88 ? -21.613 17.971 -3.328 1.00 36.34 88 ASP A CA 1
ATOM 707 C C . ASP A 1 88 ? -21.364 19.432 -2.907 1.00 36.34 88 ASP A C 1
ATOM 709 O O . ASP A 1 88 ? -21.446 19.754 -1.720 1.00 36.34 88 ASP A O 1
ATOM 713 N N . PRO A 1 89 ? -20.997 20.348 -3.827 1.00 34.06 89 PRO A N 1
ATOM 714 C CA . PRO A 1 89 ? -20.741 21.746 -3.489 1.00 34.06 89 PRO A CA 1
ATOM 715 C C . PRO A 1 89 ? -22.025 22.545 -3.189 1.00 34.06 89 PRO A C 1
ATOM 717 O O . PRO A 1 89 ? -21.976 23.775 -3.169 1.00 34.06 89 PRO A O 1
ATOM 720 N N . HIS A 1 90 ? -23.173 21.891 -2.967 1.00 34.88 90 HIS A N 1
ATOM 721 C CA . HIS A 1 90 ? -24.458 22.556 -2.734 1.00 34.88 90 HIS A CA 1
ATOM 722 C C . HIS A 1 90 ? -25.114 22.277 -1.375 1.00 34.88 90 HIS A C 1
ATOM 724 O O . HIS A 1 90 ? -26.284 22.600 -1.187 1.00 34.88 90 HIS A O 1
ATOM 730 N N . SER A 1 91 ? -24.362 21.802 -0.380 1.00 40.44 91 SER A N 1
ATOM 731 C CA . SER A 1 91 ? -24.807 21.841 1.021 1.00 40.44 91 SER A CA 1
ATOM 732 C C . SER A 1 91 ? -24.376 23.148 1.710 1.00 40.44 91 SER A C 1
ATOM 734 O O . SER A 1 91 ? -23.661 23.137 2.714 1.00 40.44 91 SER A O 1
ATOM 736 N N . SER A 1 92 ? -24.801 24.293 1.177 1.00 35.66 92 SER A N 1
ATOM 737 C CA . SER A 1 92 ? -24.767 25.566 1.906 1.00 35.66 92 SER A CA 1
ATOM 738 C C . SER A 1 92 ? -25.985 26.422 1.552 1.00 35.66 92 SER A C 1
ATOM 740 O O . SER A 1 92 ? -26.132 26.827 0.399 1.00 35.66 92 SER A O 1
ATOM 742 N N . ASP A 1 93 ? -26.767 26.706 2.598 1.00 36.81 93 ASP A N 1
ATOM 743 C CA . ASP A 1 93 ? -27.725 27.810 2.785 1.00 36.81 93 ASP A CA 1
ATOM 744 C C . ASP A 1 93 ? -29.080 27.684 2.039 1.00 36.81 93 ASP A C 1
ATOM 746 O O . ASP A 1 93 ? -29.140 27.419 0.846 1.00 36.81 93 ASP A O 1
ATOM 750 N N . ASP A 1 94 ? -30.261 27.829 2.655 1.00 36.44 94 ASP A N 1
ATOM 751 C CA . ASP A 1 94 ? -30.625 28.717 3.764 1.00 36.44 94 ASP A CA 1
ATOM 752 C C . ASP A 1 94 ? -31.938 28.283 4.475 1.00 36.44 94 ASP A C 1
ATOM 754 O O . ASP A 1 94 ? -32.849 27.737 3.840 1.00 36.44 94 ASP A O 1
ATOM 758 N N . PRO A 1 95 ? -32.111 28.607 5.773 1.00 43.38 95 PRO A N 1
ATOM 759 C CA . PRO A 1 95 ? -33.348 28.442 6.519 1.00 43.38 95 PRO A CA 1
ATOM 760 C C . PRO A 1 95 ? -34.214 29.704 6.398 1.00 43.38 95 PRO A C 1
ATOM 762 O O . PRO A 1 95 ? -34.127 30.611 7.224 1.00 43.38 95 PRO A O 1
ATOM 765 N N . HIS A 1 96 ? -35.118 29.753 5.420 1.00 34.16 96 HIS A N 1
ATOM 766 C CA . HIS A 1 96 ? -36.193 30.745 5.429 1.00 34.16 96 HIS A CA 1
ATOM 767 C C . HIS A 1 96 ? -37.565 30.122 5.182 1.00 34.16 96 HIS A C 1
ATOM 769 O O . HIS A 1 96 ? -38.006 29.881 4.063 1.00 34.16 96 HIS A O 1
ATOM 775 N N . SER A 1 97 ? -38.247 29.925 6.310 1.00 39.88 97 SER A N 1
ATOM 776 C CA . SER A 1 97 ? -39.697 29.923 6.435 1.00 39.88 97 SER A CA 1
ATOM 777 C C . SER A 1 97 ? -40.308 31.121 5.703 1.00 39.88 97 SER A C 1
ATOM 779 O O . SER A 1 97 ? -39.957 32.268 5.985 1.00 39.88 97 SER A O 1
ATOM 781 N N . SER A 1 98 ? -41.257 30.858 4.811 1.00 34.41 98 SER A N 1
ATOM 782 C CA . SER A 1 98 ? -42.451 31.693 4.689 1.00 34.41 98 SER A CA 1
ATOM 783 C C . SER A 1 98 ? -43.593 30.863 4.115 1.00 34.41 98 SER A C 1
ATOM 785 O O . SER A 1 98 ? -43.453 30.179 3.103 1.00 34.41 98 SER A O 1
ATOM 787 N N . ASP A 1 99 ? -44.692 30.897 4.857 1.00 38.72 99 ASP A N 1
ATOM 788 C CA . ASP A 1 99 ? -45.996 30.344 4.540 1.00 38.72 99 ASP A CA 1
ATOM 789 C C . ASP A 1 99 ? -46.530 30.839 3.189 1.00 38.72 99 ASP A C 1
ATOM 791 O O . ASP A 1 99 ? -46.405 32.019 2.874 1.00 38.72 99 ASP A O 1
ATOM 795 N N . ASP A 1 100 ? -47.248 29.972 2.470 1.00 35.56 100 ASP A N 1
ATOM 796 C CA . ASP A 1 100 ? -48.565 30.357 1.957 1.00 35.56 100 ASP A CA 1
ATOM 797 C C . ASP A 1 100 ? -49.470 29.122 1.718 1.00 35.56 100 ASP A C 1
ATOM 799 O O . ASP A 1 100 ? -49.037 28.145 1.097 1.00 35.56 100 ASP A O 1
ATOM 803 N N . PRO A 1 101 ? -50.732 29.126 2.202 1.00 48.41 101 PRO A N 1
ATOM 804 C CA . PRO A 1 101 ? -51.649 27.991 2.116 1.00 48.41 101 PRO A CA 1
ATOM 805 C C . PRO A 1 101 ? -52.743 28.209 1.058 1.00 48.41 101 PRO A C 1
ATOM 807 O O . PRO A 1 101 ? -53.478 29.174 1.165 1.00 48.41 101 PRO A O 1
ATOM 810 N N . HIS A 1 102 ? -52.946 27.281 0.113 1.00 35.53 102 HIS A N 1
ATOM 811 C CA . HIS A 1 102 ? -54.237 27.021 -0.567 1.00 35.53 102 HIS A CA 1
ATOM 812 C C . HIS A 1 102 ? -54.140 25.689 -1.346 1.00 35.53 102 HIS A C 1
ATOM 814 O O . HIS A 1 102 ? -53.370 25.566 -2.287 1.00 35.53 102 HIS A O 1
ATOM 820 N N . SER A 1 103 ? -54.722 24.600 -0.829 1.00 34.38 103 SER A N 1
ATOM 821 C CA . SER A 1 103 ? -56.013 24.011 -1.245 1.00 34.38 103 SER A CA 1
ATOM 822 C C . SER A 1 103 ? -56.088 23.560 -2.711 1.00 34.38 103 SER A C 1
ATOM 824 O O . SER A 1 103 ? -56.254 24.385 -3.603 1.00 34.38 103 SER A O 1
ATOM 826 N N . SER A 1 104 ? -56.062 22.246 -2.966 1.00 33.62 104 SER A N 1
ATOM 827 C CA . SER A 1 104 ? -57.239 21.458 -3.394 1.00 33.62 104 SER A CA 1
ATOM 828 C C . SER A 1 104 ? -56.861 20.011 -3.750 1.00 33.62 104 SER A C 1
ATOM 830 O O . SER A 1 104 ? -55.772 19.730 -4.243 1.00 33.62 104 SER A O 1
ATOM 832 N N . ASP A 1 105 ? -57.776 19.106 -3.415 1.00 36.22 105 ASP A N 1
ATOM 833 C CA . ASP A 1 105 ? -57.736 17.661 -3.620 1.00 36.22 105 ASP A CA 1
ATOM 834 C C . ASP A 1 105 ? -57.625 17.243 -5.096 1.00 36.22 105 ASP A C 1
ATOM 836 O O . ASP A 1 105 ? -58.367 17.755 -5.931 1.00 36.22 105 ASP A O 1
ATOM 840 N N . ASP A 1 106 ? -56.833 16.201 -5.381 1.00 33.16 106 ASP A N 1
ATOM 841 C CA . ASP A 1 106 ? -57.223 15.192 -6.377 1.00 33.16 106 ASP A CA 1
ATOM 842 C C . ASP A 1 106 ? -56.568 13.820 -6.076 1.00 33.16 106 ASP A C 1
ATOM 844 O O . ASP A 1 106 ? -55.342 13.731 -5.943 1.00 33.16 106 ASP A O 1
ATOM 848 N N . PRO A 1 107 ? -57.344 12.725 -5.926 1.00 42.16 107 PRO A N 1
ATOM 849 C CA . PRO A 1 107 ? -56.820 11.406 -5.613 1.00 42.16 107 PRO A CA 1
ATOM 850 C C . PRO A 1 107 ? -56.665 10.555 -6.883 1.00 42.16 107 PRO A C 1
ATOM 852 O O . PRO A 1 107 ? -57.570 10.470 -7.708 1.00 42.16 107 PRO A O 1
ATOM 855 N N . ARG A 1 108 ? -55.574 9.777 -6.916 1.00 32.47 108 ARG A N 1
ATOM 856 C CA . ARG A 1 108 ? -55.235 8.690 -7.862 1.00 32.47 108 ARG A CA 1
ATOM 857 C C . ARG A 1 108 ? -54.375 9.111 -9.053 1.00 32.47 108 ARG A C 1
ATOM 859 O O . ARG A 1 108 ? -54.865 9.430 -10.130 1.00 32.47 108 ARG A O 1
ATOM 866 N N . SER A 1 109 ? -53.081 8.851 -8.919 1.00 30.42 109 SER A N 1
ATOM 867 C CA . SER A 1 109 ? -52.333 8.183 -9.982 1.00 30.42 109 SER A CA 1
ATOM 868 C C . SER A 1 109 ? -51.242 7.316 -9.369 1.00 30.42 109 SER A C 1
ATOM 870 O O . SER A 1 109 ? -50.310 7.803 -8.747 1.00 30.42 109 SER A O 1
ATOM 872 N N . SER A 1 110 ? -51.467 6.012 -9.519 1.00 32.78 110 SER A N 1
ATOM 873 C CA . SER A 1 110 ? -50.459 5.006 -9.837 1.00 32.78 110 SER A CA 1
ATOM 874 C C . SER A 1 110 ? -49.232 4.934 -8.932 1.00 32.78 110 SER A C 1
ATOM 876 O O . SER A 1 110 ? -48.216 5.583 -9.147 1.00 32.78 110 SER A O 1
ATOM 878 N N . GLN A 1 111 ? -49.331 4.014 -7.972 1.00 36.88 111 GLN A N 1
ATOM 879 C CA . GLN A 1 111 ? -48.202 3.218 -7.507 1.00 36.88 111 GLN A CA 1
ATOM 880 C C . GLN A 1 111 ? -47.495 2.595 -8.721 1.00 36.88 111 GLN A C 1
ATOM 882 O O . GLN A 1 111 ? -47.920 1.551 -9.207 1.00 36.88 111 GLN A O 1
ATOM 887 N N . ASP A 1 112 ? -46.425 3.227 -9.192 1.00 31.00 112 ASP A N 1
ATOM 888 C CA . ASP A 1 112 ? -45.347 2.514 -9.863 1.00 31.00 112 ASP A CA 1
ATOM 889 C C . ASP A 1 112 ? -44.286 2.245 -8.804 1.00 31.00 112 ASP A C 1
ATOM 891 O O . ASP A 1 112 ? -43.567 3.134 -8.346 1.00 31.00 112 ASP A O 1
ATOM 895 N N . GLY A 1 113 ? -44.257 0.993 -8.349 1.00 33.38 113 GLY A N 1
ATOM 896 C CA . GLY A 1 113 ? -43.182 0.475 -7.527 1.00 33.38 113 GLY A CA 1
ATOM 897 C C . GLY A 1 113 ? -41.911 0.429 -8.359 1.00 33.38 113 GLY A C 1
ATOM 898 O O . GLY A 1 113 ? -41.587 -0.608 -8.936 1.00 33.38 113 GLY A O 1
ATOM 899 N N . SER A 1 114 ? -41.166 1.534 -8.393 1.00 34.81 114 SER A N 1
ATOM 900 C CA . SER A 1 114 ? -39.734 1.441 -8.622 1.00 34.81 114 SER A CA 1
ATOM 901 C C . SER A 1 114 ? -39.181 0.668 -7.434 1.00 34.81 114 SER A C 1
ATOM 903 O O . SER A 1 114 ? -39.111 1.186 -6.317 1.00 34.81 114 SER A O 1
ATOM 905 N N . ALA A 1 115 ? -38.858 -0.602 -7.658 1.00 38.50 115 ALA A N 1
ATOM 906 C CA . ALA A 1 115 ? -37.944 -1.324 -6.800 1.00 38.50 115 ALA A CA 1
ATOM 907 C C . ALA A 1 115 ? -36.694 -0.449 -6.685 1.00 38.50 115 ALA A C 1
ATOM 909 O O . ALA A 1 115 ? -35.910 -0.355 -7.629 1.00 38.50 115 ALA A O 1
ATOM 910 N N . GLY A 1 116 ? -36.583 0.267 -5.566 1.00 29.70 116 GLY A N 1
ATOM 911 C CA . GLY A 1 116 ? -35.368 0.950 -5.185 1.00 29.70 116 GLY A CA 1
ATOM 912 C C . GLY A 1 116 ? -34.306 -0.126 -5.100 1.00 29.70 116 GLY A C 1
ATOM 913 O O . GLY A 1 116 ? -34.285 -0.912 -4.156 1.00 29.70 116 GLY A O 1
ATOM 914 N N . CYS A 1 117 ? -33.470 -0.207 -6.128 1.00 30.84 117 CYS A N 1
ATOM 915 C CA . CYS A 1 117 ? -32.127 -0.704 -5.947 1.00 30.84 117 CYS A CA 1
ATOM 916 C C . CYS A 1 117 ? -31.514 0.332 -5.008 1.00 30.84 117 CYS A C 1
ATOM 918 O O . CYS A 1 117 ? -31.172 1.419 -5.467 1.00 30.84 117 CYS A O 1
ATOM 920 N N . SER A 1 118 ? -31.558 0.090 -3.693 1.00 34.44 118 SER A N 1
ATOM 921 C CA . SER A 1 118 ? -30.840 0.963 -2.779 1.00 34.44 118 SER A CA 1
ATOM 922 C C . SER A 1 118 ? -29.389 0.886 -3.218 1.00 34.44 118 SER A C 1
ATOM 924 O O . SER A 1 118 ? -28.791 -0.191 -3.286 1.00 34.44 118 SER A O 1
ATOM 926 N N . ASP A 1 119 ? -28.864 2.031 -3.620 1.00 39.50 119 ASP A N 1
ATOM 927 C CA . ASP A 1 119 ? -27.467 2.218 -3.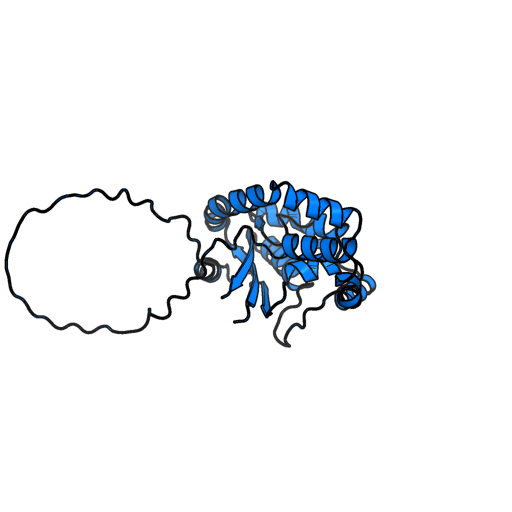967 1.00 39.50 119 ASP A CA 1
ATOM 928 C C . ASP A 1 119 ? -26.642 2.238 -2.664 1.00 39.50 119 ASP A C 1
ATOM 930 O O . ASP A 1 119 ? -25.888 3.153 -2.375 1.00 39.50 119 ASP A O 1
ATOM 934 N N . ASP A 1 120 ? -26.828 1.219 -1.813 1.00 42.97 120 ASP A N 1
ATOM 935 C CA . ASP A 1 120 ? -26.161 1.052 -0.508 1.00 42.97 120 ASP A CA 1
ATOM 936 C C . ASP A 1 120 ? -24.683 0.632 -0.654 1.00 42.97 120 ASP A C 1
ATOM 938 O O . ASP A 1 120 ? -24.018 0.239 0.315 1.00 42.97 120 ASP A O 1
ATOM 942 N N . THR A 1 121 ? -24.176 0.657 -1.887 1.00 45.94 121 THR A N 1
ATOM 943 C CA . THR A 1 121 ? -22.791 0.363 -2.253 1.00 45.94 121 THR A CA 1
ATOM 944 C C . THR A 1 121 ? -21.910 1.599 -2.338 1.00 45.94 121 THR A C 1
ATOM 946 O O . THR A 1 121 ? -20.691 1.438 -2.424 1.00 45.94 121 THR A O 1
ATOM 949 N N . GLU A 1 122 ? -22.478 2.803 -2.274 1.00 50.22 122 GLU A N 1
ATOM 950 C CA . GLU A 1 122 ? -21.687 4.027 -2.265 1.00 50.22 122 GLU A CA 1
ATOM 951 C C . GLU A 1 122 ? -21.069 4.231 -0.871 1.00 50.22 122 GLU A C 1
ATOM 953 O O . GLU A 1 122 ? -21.753 4.360 0.144 1.00 50.22 122 GLU A O 1
ATOM 958 N N . VAL A 1 123 ? -19.739 4.150 -0.796 1.00 54.50 123 VAL A N 1
ATOM 959 C CA . VAL A 1 123 ? -18.964 4.512 0.396 1.00 54.50 123 VAL A CA 1
ATOM 960 C C . VAL A 1 123 ? -18.232 5.793 0.052 1.00 54.50 123 VAL A C 1
ATOM 962 O O . VAL A 1 123 ? -17.281 5.758 -0.729 1.00 54.50 123 VAL A O 1
ATOM 965 N N . HIS A 1 124 ? -18.663 6.918 0.614 1.00 64.12 124 HIS A N 1
ATOM 966 C CA . HIS A 1 124 ? -17.954 8.171 0.414 1.00 64.12 124 HIS A CA 1
ATOM 967 C C . HIS A 1 124 ? -16.675 8.171 1.247 1.00 64.12 124 HIS A C 1
ATOM 969 O O . HIS A 1 124 ? -16.682 7.907 2.449 1.00 64.12 124 HIS A O 1
ATOM 975 N N . LEU A 1 125 ? -15.552 8.488 0.605 1.00 62.50 125 LEU A N 1
ATOM 976 C CA . LEU A 1 125 ? -14.256 8.562 1.275 1.00 62.50 125 LEU A CA 1
ATOM 977 C C . LEU A 1 125 ? -14.256 9.595 2.416 1.00 62.50 125 LEU A C 1
ATOM 979 O O . LEU A 1 125 ? -13.575 9.403 3.417 1.00 62.50 125 LEU A O 1
ATOM 983 N N . TYR A 1 126 ? -15.062 10.652 2.294 1.00 62.12 126 TYR A N 1
ATOM 984 C CA . TYR A 1 126 ? -15.274 11.635 3.357 1.00 62.12 126 TYR A CA 1
ATOM 985 C C . TYR A 1 126 ? -15.882 11.017 4.624 1.00 62.12 126 TYR A C 1
ATOM 987 O O . TYR A 1 126 ? -15.354 11.252 5.709 1.00 62.12 126 TYR A O 1
ATOM 995 N N . ASP A 1 127 ? -16.885 10.145 4.500 1.00 65.25 127 ASP A N 1
ATOM 996 C CA . ASP A 1 127 ? -17.492 9.456 5.650 1.00 65.25 127 ASP A CA 1
ATOM 997 C C . ASP A 1 127 ? -16.485 8.520 6.340 1.00 65.25 127 ASP A C 1
ATOM 999 O O . ASP A 1 127 ? -16.488 8.351 7.564 1.00 65.25 127 ASP A O 1
ATOM 1003 N N . LEU A 1 128 ? -15.571 7.927 5.562 1.00 66.69 128 LEU A N 1
ATOM 1004 C CA . LEU A 1 128 ? -14.457 7.138 6.096 1.00 66.69 128 LEU A CA 1
ATOM 1005 C C . LEU A 1 128 ? -13.483 8.008 6.887 1.00 66.69 128 LEU A C 1
ATOM 1007 O O . LEU A 1 128 ? -12.948 7.576 7.897 1.00 66.69 128 LEU A O 1
ATOM 1011 N N . TRP A 1 129 ? -13.267 9.249 6.477 1.00 67.38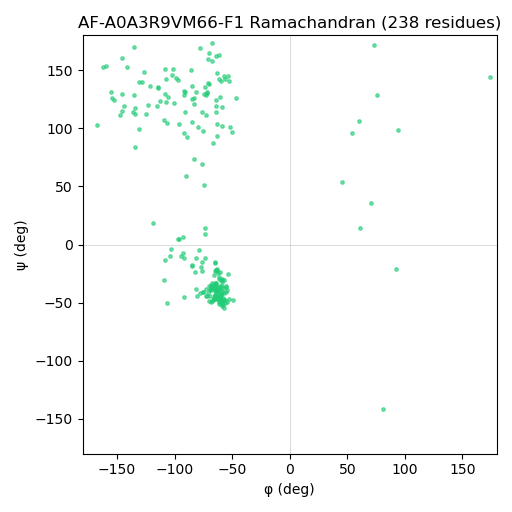 129 TRP A N 1
ATOM 1012 C CA . TRP A 1 129 ? -12.417 10.162 7.229 1.00 67.38 129 TRP A CA 1
ATOM 1013 C C . TRP A 1 129 ? -13.051 10.641 8.528 1.00 67.38 129 TRP A C 1
ATOM 1015 O O . TRP A 1 129 ? -12.380 10.646 9.560 1.00 67.38 129 TRP A O 1
ATOM 1025 N N . GLU A 1 130 ? -14.327 11.021 8.501 1.00 69.12 130 GLU A N 1
ATOM 1026 C CA . GLU A 1 130 ? -15.026 11.521 9.692 1.00 69.12 130 GLU A CA 1
ATOM 1027 C C . GLU A 1 130 ? -15.184 10.449 10.774 1.00 69.12 130 GLU A C 1
ATOM 1029 O O . GLU A 1 130 ? -15.244 10.759 11.961 1.00 69.12 130 GLU A O 1
ATOM 1034 N N . THR A 1 131 ? -15.202 9.178 10.375 1.00 71.62 131 THR A N 1
ATOM 1035 C CA . THR A 1 131 ? -15.283 8.032 11.291 1.00 71.62 131 THR A CA 1
ATOM 1036 C C . THR A 1 131 ? -13.916 7.478 11.699 1.00 71.62 131 THR A C 1
ATOM 1038 O O . THR A 1 131 ? -13.847 6.429 12.353 1.00 71.62 131 THR A O 1
ATOM 1041 N N . SER A 1 132 ? -12.821 8.142 11.311 1.00 78.19 132 SER A N 1
ATOM 1042 C CA . SER A 1 132 ? -11.477 7.750 11.734 1.00 78.19 132 SER A CA 1
ATOM 1043 C C . SER A 1 132 ? -11.252 8.045 13.217 1.00 78.19 132 SER A C 1
ATOM 1045 O O . SER A 1 132 ? -11.698 9.054 13.758 1.00 78.19 132 SER A O 1
ATOM 1047 N N . ALA A 1 133 ? -10.587 7.112 13.888 1.00 77.00 133 ALA A N 1
ATOM 1048 C CA . ALA A 1 133 ? -10.268 7.212 15.302 1.00 77.00 133 ALA A CA 1
ATOM 1049 C C . ALA A 1 133 ? -9.177 8.273 15.528 1.00 77.00 133 ALA A C 1
ATOM 1051 O O . ALA A 1 133 ? -8.133 8.240 14.873 1.00 77.00 133 ALA A O 1
ATOM 1052 N N . GLU A 1 134 ? -9.399 9.197 16.466 1.00 85.00 134 GLU A N 1
ATOM 1053 C CA . GLU A 1 134 ? -8.475 10.305 16.754 1.00 85.00 134 GLU A CA 1
ATOM 1054 C C . GLU A 1 134 ? -7.115 9.823 17.291 1.00 85.00 134 GLU A C 1
ATOM 1056 O O . GLU A 1 134 ? -6.114 10.535 17.188 1.00 85.00 134 GLU A O 1
ATOM 1061 N N . GLU A 1 135 ? -7.059 8.609 17.847 1.00 86.62 135 GLU A N 1
ATOM 1062 C CA . GLU A 1 135 ? -5.858 7.999 18.419 1.00 86.62 135 GLU A CA 1
ATOM 1063 C C . GLU A 1 135 ? -4.763 7.721 17.384 1.00 86.62 135 GLU A C 1
ATOM 1065 O O . GLU A 1 135 ? -3.592 7.613 17.749 1.00 86.62 135 GLU A O 1
ATOM 1070 N N . VAL A 1 136 ? -5.127 7.596 16.105 1.00 88.75 136 VAL A N 1
ATOM 1071 C CA . VAL A 1 136 ? -4.190 7.318 15.015 1.00 88.75 136 VAL A CA 1
ATOM 1072 C C . VAL A 1 136 ? -4.350 8.396 13.965 1.00 88.75 136 VAL A C 1
ATOM 1074 O O . VAL A 1 136 ? -5.354 8.452 13.256 1.00 88.75 136 VAL A O 1
ATOM 1077 N N . ARG A 1 137 ? -3.323 9.234 13.802 1.00 88.69 137 ARG A N 1
ATOM 1078 C CA . ARG A 1 137 ? -3.357 10.268 12.764 1.00 88.69 137 ARG A CA 1
ATOM 1079 C C . ARG A 1 137 ? -3.407 9.589 11.386 1.00 88.69 137 ARG A C 1
ATOM 1081 O O . ARG A 1 137 ? -2.474 8.830 11.085 1.00 88.69 137 ARG A O 1
ATOM 1088 N N . PRO A 1 138 ? -4.402 9.883 10.529 1.00 90.56 138 PRO A N 1
ATOM 1089 C CA . PRO A 1 138 ? -4.456 9.326 9.183 1.00 90.56 138 PRO A CA 1
ATOM 1090 C C . PRO A 1 138 ? -3.189 9.642 8.386 1.00 90.56 138 PRO A C 1
ATOM 1092 O O . PRO A 1 138 ? -2.626 10.731 8.509 1.00 90.56 138 PRO A O 1
ATOM 1095 N N . TYR A 1 139 ? -2.732 8.693 7.572 1.00 91.75 139 TYR A N 1
ATOM 1096 C CA . TYR A 1 139 ? -1.714 8.962 6.557 1.00 91.75 139 TYR A CA 1
ATOM 1097 C C . TYR A 1 139 ? -2.397 9.321 5.249 1.00 91.75 139 TYR A C 1
ATOM 1099 O O . TYR A 1 139 ? -3.281 8.579 4.826 1.00 91.75 139 TYR A O 1
ATOM 1107 N N . LEU A 1 140 ? -1.948 10.406 4.612 1.00 88.88 140 LEU A N 1
ATOM 1108 C CA . LEU A 1 140 ? -2.487 10.925 3.361 1.00 88.88 140 LEU A CA 1
ATOM 1109 C C . LEU A 1 140 ? -1.365 11.313 2.407 1.00 88.88 140 LEU A C 1
ATOM 1111 O O . LEU A 1 140 ? -0.624 12.256 2.669 1.00 88.88 140 LEU A O 1
ATOM 1115 N N . GLY A 1 141 ? -1.266 10.600 1.290 1.00 86.44 141 GLY A N 1
ATOM 1116 C CA . GLY A 1 141 ? -0.380 10.958 0.188 1.00 86.44 141 GLY A CA 1
ATOM 1117 C C . GLY A 1 141 ? -1.179 11.497 -0.991 1.00 86.44 141 GLY A C 1
ATOM 1118 O O . GLY A 1 141 ? -1.796 10.699 -1.696 1.00 86.44 141 GLY A O 1
ATOM 1119 N N . PHE A 1 142 ? -1.165 12.815 -1.213 1.00 84.75 142 PHE A N 1
ATOM 1120 C CA . PHE A 1 142 ? -1.814 13.463 -2.358 1.00 84.75 142 PHE A CA 1
ATOM 1121 C C . PHE A 1 1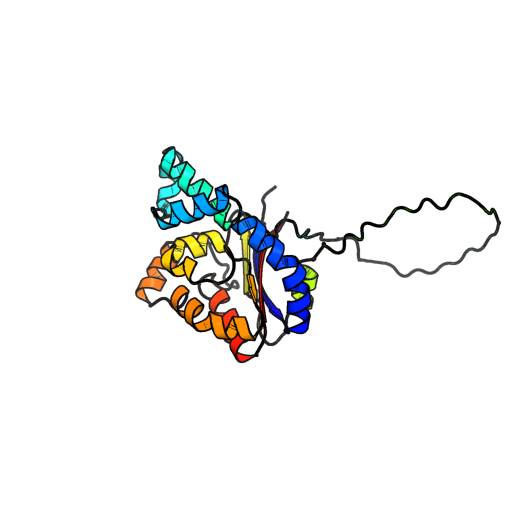42 ? -0.797 13.789 -3.442 1.00 84.75 142 PHE A C 1
ATOM 1123 O O . PHE A 1 142 ? 0.131 14.561 -3.213 1.00 84.75 142 PHE A O 1
ATOM 1130 N N . TYR A 1 143 ? -1.004 13.260 -4.646 1.00 83.19 143 TYR A N 1
ATOM 1131 C CA . TYR A 1 143 ? -0.063 13.467 -5.741 1.00 83.19 143 TYR A CA 1
ATOM 1132 C C . TYR A 1 143 ? -0.781 13.801 -7.042 1.00 83.19 143 TYR A C 1
ATOM 1134 O O . TYR A 1 143 ? -1.708 13.122 -7.491 1.00 83.19 143 TYR A O 1
ATOM 1142 N N . ARG A 1 144 ? -0.349 14.892 -7.674 1.00 80.62 144 ARG A N 1
ATOM 1143 C CA . ARG A 1 144 ? -0.894 15.330 -8.956 1.00 80.62 144 ARG A CA 1
ATOM 1144 C C . ARG A 1 144 ? -0.202 14.571 -10.078 1.00 80.62 144 ARG A C 1
ATOM 1146 O O . ARG A 1 144 ? 0.992 14.748 -10.267 1.00 80.62 144 ARG A O 1
ATOM 1153 N N . LYS A 1 145 ? -0.976 13.839 -10.885 1.00 79.62 145 LYS A N 1
ATOM 1154 C CA . LYS A 1 145 ? -0.484 13.006 -12.001 1.00 79.62 145 LYS A CA 1
ATOM 1155 C C . LYS A 1 145 ? 0.481 11.874 -11.613 1.00 79.62 145 LYS A C 1
ATOM 1157 O O . LYS A 1 145 ? 1.084 11.284 -12.501 1.00 79.62 145 LYS A O 1
ATOM 1162 N N . ASP A 1 146 ? 0.567 11.551 -10.330 1.00 86.19 146 ASP A N 1
ATOM 1163 C CA . ASP A 1 146 ? 1.453 10.527 -9.780 1.00 86.19 146 ASP A CA 1
ATOM 1164 C C . ASP A 1 146 ? 0.705 9.653 -8.778 1.00 86.19 146 ASP A C 1
ATOM 1166 O O . ASP A 1 146 ? -0.424 9.974 -8.411 1.00 86.19 146 ASP A O 1
ATOM 1170 N N . TYR A 1 147 ? 1.324 8.548 -8.353 1.00 89.69 147 TYR A N 1
ATOM 1171 C CA . TYR A 1 147 ? 0.696 7.520 -7.521 1.00 89.69 147 TYR A CA 1
ATOM 1172 C C . TYR A 1 147 ? 1.598 7.094 -6.363 1.00 89.69 147 TYR A C 1
ATOM 1174 O O . TYR A 1 147 ? 2.668 6.517 -6.575 1.00 89.69 147 TYR A O 1
ATOM 1182 N N . ALA A 1 148 ? 1.125 7.323 -5.133 1.00 92.50 148 ALA A N 1
ATOM 1183 C CA . ALA A 1 148 ? 1.859 7.003 -3.907 1.00 92.50 148 ALA A CA 1
ATOM 1184 C C . ALA A 1 148 ? 2.255 5.520 -3.834 1.00 92.50 148 ALA A C 1
ATOM 1186 O O . ALA A 1 148 ? 3.412 5.175 -3.592 1.00 92.50 148 ALA A O 1
ATOM 1187 N N . VAL A 1 149 ? 1.287 4.642 -4.105 1.00 94.75 149 VAL A N 1
ATOM 1188 C CA . VAL A 1 149 ? 1.462 3.187 -4.072 1.00 94.75 149 VAL A CA 1
ATOM 1189 C C . VAL A 1 149 ? 2.470 2.731 -5.125 1.00 94.75 149 VAL A C 1
ATOM 1191 O O . VAL A 1 149 ? 3.357 1.940 -4.807 1.00 94.75 149 VAL A O 1
ATOM 1194 N N . SER A 1 150 ? 2.378 3.238 -6.359 1.00 95.56 150 SER A N 1
ATOM 1195 C CA . SER A 1 150 ? 3.319 2.894 -7.430 1.00 95.56 150 SER A CA 1
ATOM 1196 C C . SER A 1 150 ? 4.753 3.244 -7.050 1.00 95.56 150 SER A C 1
ATOM 1198 O O . SER A 1 150 ? 5.643 2.403 -7.181 1.00 95.56 150 SER A O 1
ATOM 1200 N N . ALA A 1 151 ? 4.976 4.452 -6.532 1.00 95.81 151 ALA A N 1
ATOM 1201 C CA . ALA A 1 151 ? 6.299 4.886 -6.098 1.00 95.81 151 ALA A CA 1
ATOM 1202 C C . ALA A 1 151 ? 6.819 4.064 -4.917 1.00 95.81 151 ALA A C 1
ATOM 1204 O O . ALA A 1 151 ? 7.969 3.624 -4.943 1.00 95.81 151 ALA A O 1
ATOM 1205 N N . LEU A 1 152 ? 5.970 3.781 -3.923 1.00 96.69 152 LEU A N 1
ATOM 1206 C CA . LEU A 1 152 ? 6.337 2.925 -2.798 1.00 96.69 152 LEU A CA 1
ATOM 1207 C C . LEU A 1 152 ? 6.755 1.530 -3.274 1.00 96.69 152 LEU A C 1
ATOM 1209 O O . LEU A 1 152 ? 7.828 1.052 -2.910 1.00 96.69 152 LEU A O 1
ATOM 1213 N N . PHE A 1 153 ? 5.927 0.881 -4.095 1.00 97.62 153 PHE A N 1
ATOM 1214 C CA . PHE A 1 153 ? 6.168 -0.483 -4.569 1.00 97.62 153 PHE A CA 1
ATOM 1215 C C . PHE A 1 153 ? 7.426 -0.549 -5.433 1.00 97.62 153 PHE A C 1
ATOM 1217 O O . PHE A 1 153 ? 8.214 -1.483 -5.286 1.00 97.62 153 PHE A O 1
ATOM 1224 N N . HIS A 1 154 ? 7.657 0.460 -6.275 1.00 97.69 154 HIS A N 1
ATOM 1225 C CA . HIS A 1 154 ? 8.890 0.585 -7.043 1.00 97.69 154 HIS A CA 1
ATOM 1226 C C . HIS A 1 154 ? 10.119 0.701 -6.129 1.00 97.69 154 HIS A C 1
ATOM 1228 O O . HIS A 1 154 ? 11.106 -0.009 -6.325 1.00 97.69 154 HIS A O 1
ATOM 1234 N N . ALA A 1 155 ? 10.046 1.541 -5.096 1.00 97.38 155 ALA A N 1
ATOM 1235 C CA . ALA A 1 155 ? 11.161 1.798 -4.192 1.00 97.38 155 ALA A CA 1
ATOM 1236 C C . ALA A 1 155 ? 11.562 0.569 -3.363 1.00 97.38 155 ALA A C 1
ATOM 1238 O O . ALA A 1 155 ? 12.752 0.248 -3.265 1.00 97.38 155 ALA A O 1
ATOM 1239 N N . ILE A 1 156 ? 10.576 -0.134 -2.792 1.00 97.44 156 ILE A N 1
ATOM 1240 C CA . ILE A 1 156 ? 10.814 -1.294 -1.916 1.00 97.44 156 ILE A CA 1
ATOM 1241 C C . ILE A 1 156 ? 10.989 -2.609 -2.689 1.00 97.44 156 ILE A C 1
ATOM 1243 O O . ILE A 1 156 ? 11.537 -3.572 -2.150 1.00 97.44 156 ILE A O 1
ATOM 1247 N N . GLY A 1 157 ? 10.543 -2.655 -3.946 1.00 97.81 157 GLY A N 1
ATOM 1248 C CA . GLY A 1 157 ? 10.616 -3.831 -4.805 1.00 97.81 157 GLY A CA 1
ATOM 1249 C C . GLY A 1 157 ? 9.626 -4.950 -4.437 1.00 97.81 157 GLY A C 1
ATOM 1250 O O . GLY A 1 157 ? 8.963 -4.914 -3.394 1.00 97.81 157 GLY A O 1
ATOM 1251 N N . PRO A 1 158 ? 9.522 -5.989 -5.285 1.00 97.50 158 PRO A N 1
ATOM 1252 C CA . PRO A 1 158 ? 8.481 -7.010 -5.166 1.00 97.50 158 PRO A CA 1
ATOM 1253 C C . PRO A 1 158 ? 8.606 -7.894 -3.926 1.00 97.50 158 PRO A C 1
ATOM 1255 O O . PRO A 1 158 ? 7.589 -8.303 -3.374 1.00 97.50 158 PRO A O 1
ATOM 1258 N N . GLU A 1 159 ? 9.824 -8.178 -3.459 1.00 97.62 159 GLU A N 1
ATOM 1259 C CA . GLU A 1 159 ? 10.035 -9.030 -2.281 1.00 97.62 159 GLU A CA 1
ATOM 1260 C C . GLU A 1 159 ? 9.441 -8.408 -1.012 1.00 97.62 159 GLU A C 1
ATOM 1262 O O . GLU A 1 159 ? 8.743 -9.083 -0.256 1.00 97.62 159 GLU A O 1
ATOM 1267 N N . ARG A 1 160 ? 9.674 -7.105 -0.799 1.00 97.88 160 ARG A N 1
ATOM 1268 C CA . ARG A 1 160 ? 9.118 -6.360 0.338 1.00 97.88 160 ARG A CA 1
ATOM 1269 C C . ARG A 1 160 ? 7.639 -6.055 0.124 1.00 97.88 160 ARG A C 1
ATOM 1271 O O . ARG A 1 160 ? 6.855 -6.227 1.053 1.00 97.88 160 ARG A O 1
ATOM 1278 N N . ALA A 1 161 ? 7.237 -5.682 -1.091 1.00 97.69 161 ALA A N 1
ATOM 1279 C CA . ALA A 1 161 ? 5.834 -5.436 -1.416 1.00 97.69 161 ALA A CA 1
ATOM 1280 C C . ALA A 1 161 ? 4.945 -6.670 -1.173 1.00 97.69 161 ALA A C 1
ATOM 1282 O O . ALA A 1 161 ? 3.827 -6.532 -0.688 1.00 97.69 161 ALA A O 1
ATOM 1283 N N . ALA A 1 162 ? 5.451 -7.882 -1.427 1.00 97.25 162 ALA A N 1
ATOM 1284 C CA . ALA A 1 162 ? 4.729 -9.132 -1.174 1.00 97.25 162 ALA A CA 1
ATOM 1285 C C . ALA A 1 162 ? 4.437 -9.407 0.316 1.00 97.25 162 ALA A C 1
ATOM 1287 O O . ALA A 1 162 ? 3.619 -10.275 0.627 1.00 97.25 162 ALA A O 1
ATOM 1288 N N . LEU A 1 163 ? 5.108 -8.707 1.236 1.00 98.06 163 LEU A N 1
ATOM 1289 C CA . LEU A 1 163 ? 4.863 -8.807 2.677 1.00 98.06 163 LEU A CA 1
ATOM 1290 C C . LEU A 1 163 ? 3.716 -7.904 3.147 1.00 98.06 163 LEU A C 1
ATOM 1292 O O . LEU A 1 163 ? 3.211 -8.109 4.253 1.00 98.06 163 LEU A O 1
ATOM 1296 N N . LEU A 1 164 ? 3.331 -6.906 2.347 1.00 97.50 164 LEU A N 1
ATOM 1297 C CA . LEU A 1 164 ? 2.258 -5.985 2.697 1.00 97.50 164 LEU A CA 1
ATOM 1298 C C . LEU A 1 164 ? 0.896 -6.688 2.562 1.00 97.50 164 LEU A C 1
ATOM 1300 O O . LEU A 1 164 ? 0.667 -7.417 1.593 1.00 97.50 164 LEU A O 1
ATOM 1304 N N . PRO A 1 165 ? -0.015 -6.512 3.533 1.00 96.00 165 PRO A N 1
ATOM 1305 C CA . PRO A 1 165 ? -1.350 -7.090 3.459 1.00 96.00 165 PRO A CA 1
ATOM 1306 C C . PRO A 1 165 ? -2.208 -6.388 2.397 1.00 96.00 165 PRO A C 1
ATOM 1308 O O . PRO A 1 165 ? -1.953 -5.249 2.015 1.00 96.00 165 PRO A O 1
ATOM 1311 N N . GLY A 1 166 ? -3.264 -7.076 1.959 1.00 94.50 166 GLY A N 1
ATOM 1312 C CA . GLY A 1 166 ? -4.184 -6.563 0.947 1.00 94.50 166 GLY A CA 1
ATOM 1313 C C . GLY A 1 166 ? -3.673 -6.730 -0.479 1.00 94.50 166 GLY A C 1
ATOM 1314 O O . GLY A 1 166 ? -3.116 -7.777 -0.829 1.00 94.50 166 GLY A O 1
ATOM 1315 N N . TRP A 1 167 ? -3.927 -5.728 -1.318 1.00 94.50 167 TRP A N 1
ATOM 1316 C CA . TRP A 1 167 ? -3.525 -5.718 -2.718 1.00 94.50 167 TRP A CA 1
ATOM 1317 C C . TRP A 1 167 ? -3.177 -4.301 -3.163 1.00 94.50 167 TRP A C 1
ATOM 1319 O O . TRP A 1 167 ? -4.057 -3.456 -3.210 1.00 94.50 167 TRP A O 1
ATOM 1329 N N . CYS A 1 168 ? -1.904 -4.065 -3.504 1.00 92.88 168 CYS A N 1
ATOM 1330 C CA . CYS A 1 168 ? -1.438 -2.806 -4.098 1.00 92.88 168 CYS A CA 1
ATOM 1331 C C . CYS A 1 168 ? -1.979 -1.549 -3.389 1.00 92.88 168 CYS A C 1
ATOM 1333 O O . CYS A 1 168 ? -2.561 -0.693 -4.032 1.00 92.88 168 CYS A O 1
ATOM 1335 N N . GLY A 1 169 ? -1.787 -1.448 -2.069 1.00 92.19 169 GLY A N 1
ATOM 1336 C CA . GLY A 1 169 ? -2.201 -0.278 -1.281 1.00 92.19 169 GLY A CA 1
ATOM 1337 C C . GLY A 1 169 ? -3.602 -0.372 -0.672 1.00 92.19 169 GLY A C 1
ATOM 1338 O O . GLY A 1 169 ? -3.834 0.266 0.358 1.00 92.19 169 GLY A O 1
ATOM 1339 N N . ASP A 1 170 ? -4.477 -1.223 -1.215 1.00 93.75 170 ASP A N 1
ATOM 1340 C CA . ASP A 1 170 ? -5.821 -1.434 -0.679 1.00 93.75 170 ASP A CA 1
ATOM 1341 C C . ASP A 1 170 ? -5.875 -2.584 0.320 1.00 93.75 170 ASP A C 1
ATOM 1343 O O . ASP A 1 170 ? -5.472 -3.719 0.034 1.00 93.75 170 ASP A O 1
ATOM 1347 N N . PHE A 1 171 ? -6.437 -2.322 1.494 1.00 95.69 171 PHE A N 1
ATOM 1348 C CA . PHE A 1 171 ? -6.666 -3.325 2.530 1.00 95.69 171 PHE A CA 1
ATOM 1349 C C . PHE A 1 171 ? -7.741 -2.858 3.504 1.00 95.69 171 PHE A C 1
ATOM 1351 O O . PHE A 1 171 ? -7.908 -1.674 3.748 1.00 95.69 171 PHE A O 1
ATOM 1358 N N . ALA A 1 172 ? -8.431 -3.804 4.131 1.00 96.06 172 ALA A N 1
ATOM 1359 C CA . ALA A 1 172 ? -9.297 -3.540 5.273 1.00 96.06 172 ALA A CA 1
ATOM 1360 C C . ALA A 1 172 ? -8.991 -4.607 6.319 1.00 96.06 172 ALA A C 1
ATOM 1362 O O . ALA A 1 172 ? -9.260 -5.777 6.061 1.00 96.06 172 ALA A O 1
ATOM 1363 N N . LEU A 1 173 ? -8.409 -4.242 7.460 1.00 98.19 173 LEU A N 1
ATOM 1364 C CA . LEU A 1 173 ? -7.905 -5.153 8.492 1.00 98.19 173 LEU A CA 1
ATOM 1365 C C . LEU A 1 173 ? -8.577 -4.890 9.840 1.00 98.19 173 LEU A C 1
ATOM 1367 O O . LEU A 1 173 ? -8.696 -3.740 10.249 1.00 98.19 173 LEU A O 1
ATOM 1371 N N . THR A 1 174 ? -8.965 -5.943 10.556 1.00 98.31 174 THR A N 1
ATOM 1372 C CA . THR A 1 174 ? -9.386 -5.807 11.964 1.00 98.31 174 THR A CA 1
ATOM 1373 C C . THR A 1 174 ? -8.195 -5.482 12.861 1.00 98.31 174 THR A C 1
ATOM 1375 O O . THR A 1 174 ? -7.047 -5.722 12.479 1.00 98.31 174 THR A O 1
ATOM 1378 N N . ALA A 1 175 ? -8.439 -5.021 14.085 1.00 98.38 175 ALA A N 1
ATOM 1379 C CA . ALA A 1 175 ? -7.386 -4.746 15.062 1.00 98.38 175 ALA A CA 1
ATOM 1380 C C . ALA A 1 175 ? -6.463 -5.948 15.304 1.00 98.38 175 ALA A C 1
ATOM 1382 O O . ALA A 1 175 ? -5.241 -5.836 15.425 1.00 98.38 175 ALA A O 1
ATOM 1383 N N . GLU A 1 176 ? -7.052 -7.138 15.338 1.00 98.50 176 GLU A N 1
ATOM 1384 C CA . GLU A 1 176 ? -6.309 -8.380 15.490 1.00 98.50 176 GLU A CA 1
ATOM 1385 C C . GLU A 1 176 ? -5.465 -8.722 14.249 1.00 98.50 176 GLU A C 1
ATOM 1387 O O . GLU A 1 176 ? -4.335 -9.198 14.371 1.00 98.50 176 GLU A O 1
ATOM 1392 N N . GLU A 1 177 ? -5.968 -8.460 13.044 1.00 98.62 177 GLU A N 1
ATOM 1393 C CA . GLU A 1 177 ? -5.191 -8.633 11.814 1.00 98.62 177 GLU A CA 1
ATOM 1394 C C . GLU A 1 177 ? -4.079 -7.585 11.676 1.00 98.62 177 GLU A C 1
ATOM 1396 O O . GLU A 1 177 ? -2.985 -7.930 11.224 1.00 98.62 177 GLU A O 1
ATOM 1401 N N . VAL A 1 178 ? -4.306 -6.344 12.117 1.00 98.69 178 VAL A N 1
ATOM 1402 C CA . VAL A 1 178 ? -3.280 -5.293 12.198 1.00 98.69 178 VAL A CA 1
ATOM 1403 C C . VAL A 1 178 ? -2.123 -5.771 13.075 1.00 98.69 178 VAL A C 1
ATOM 1405 O O . VAL A 1 178 ? -0.999 -5.877 12.581 1.00 98.69 178 VAL A O 1
ATOM 1408 N N . ARG A 1 179 ? -2.391 -6.195 14.319 1.00 98.62 179 ARG A N 1
ATOM 1409 C CA . ARG A 1 179 ? -1.354 -6.742 15.219 1.00 98.62 179 ARG A CA 1
ATOM 1410 C C . ARG A 1 179 ? -0.624 -7.943 14.619 1.00 98.62 179 ARG A C 1
ATOM 1412 O O . ARG A 1 179 ? 0.597 -8.040 14.720 1.00 98.62 179 ARG A O 1
ATOM 1419 N N . ARG A 1 180 ? -1.355 -8.857 13.973 1.00 98.69 180 ARG A N 1
ATOM 1420 C CA . ARG A 1 180 ? -0.770 -10.050 13.339 1.00 98.69 180 ARG A CA 1
ATOM 1421 C C . ARG A 1 180 ? 0.108 -9.710 12.134 1.00 98.69 180 ARG A C 1
ATOM 1423 O O . ARG A 1 180 ? 1.105 -10.391 11.902 1.00 98.69 180 ARG A O 1
ATOM 1430 N N . SER A 1 181 ? -0.274 -8.703 11.352 1.00 98.50 181 SER A N 1
ATOM 1431 C CA . SER A 1 181 ? 0.438 -8.290 10.137 1.00 98.50 181 SER A CA 1
ATOM 1432 C C . SER A 1 181 ? 1.636 -7.383 10.418 1.00 98.50 181 SER A C 1
ATOM 1434 O O . SER A 1 181 ? 2.581 -7.384 9.626 1.00 98.50 181 SER A O 1
ATOM 1436 N N . LEU A 1 182 ? 1.651 -6.682 11.559 1.00 98.56 182 LEU A N 1
ATOM 1437 C CA . LEU A 1 182 ? 2.680 -5.704 11.910 1.00 98.56 182 LEU A CA 1
ATOM 1438 C C . LEU A 1 182 ? 4.121 -6.222 11.722 1.00 98.56 182 LEU A C 1
ATOM 1440 O O . LEU A 1 182 ? 4.880 -5.544 11.034 1.00 98.56 182 LEU A O 1
ATOM 1444 N N . PRO A 1 183 ? 4.521 -7.429 12.181 1.00 98.62 183 PRO A N 1
ATOM 1445 C CA . PRO A 1 183 ? 5.893 -7.899 11.972 1.00 98.62 183 PRO A CA 1
ATOM 1446 C C . PRO A 1 183 ? 6.283 -8.056 10.494 1.00 98.62 183 PRO A C 1
ATOM 1448 O O . PRO A 1 183 ? 7.460 -7.958 10.149 1.00 98.62 183 PRO A O 1
ATOM 1451 N N . ALA A 1 184 ? 5.329 -8.364 9.608 1.00 98.44 184 ALA A N 1
ATOM 1452 C CA . ALA A 1 184 ? 5.583 -8.451 8.169 1.00 98.44 184 ALA A CA 1
ATOM 1453 C C . ALA A 1 184 ? 5.713 -7.060 7.540 1.00 98.44 184 ALA A C 1
ATOM 1455 O O . ALA A 1 184 ? 6.632 -6.840 6.752 1.00 98.44 184 ALA A O 1
ATOM 1456 N N . VAL A 1 185 ? 4.861 -6.121 7.952 1.00 98.38 185 VAL A N 1
ATOM 1457 C CA . VAL A 1 185 ? 4.915 -4.722 7.512 1.00 98.38 185 VAL A CA 1
ATOM 1458 C C . VAL A 1 185 ? 6.200 -4.040 7.987 1.00 98.38 185 VAL A C 1
ATOM 1460 O O . VAL A 1 185 ? 6.851 -3.350 7.209 1.00 98.38 185 VAL A O 1
ATOM 1463 N N . GLU A 1 186 ? 6.648 -4.311 9.213 1.00 98.44 186 GLU A N 1
ATOM 1464 C CA . GLU A 1 186 ? 7.940 -3.841 9.719 1.00 98.44 186 GLU A CA 1
ATOM 1465 C C . GLU A 1 186 ? 9.115 -4.391 8.916 1.00 98.44 186 GLU A C 1
ATOM 1467 O O . GLU A 1 186 ? 10.066 -3.665 8.654 1.00 98.44 186 GLU A O 1
ATOM 1472 N N . ARG A 1 187 ? 9.061 -5.649 8.466 1.00 98.12 187 ARG A N 1
ATOM 1473 C CA . ARG A 1 187 ? 10.090 -6.171 7.555 1.00 98.12 187 ARG A CA 1
ATOM 1474 C C . ARG A 1 187 ? 10.029 -5.520 6.180 1.00 98.12 187 ARG A C 1
ATOM 1476 O O . ARG A 1 187 ? 11.076 -5.342 5.572 1.00 98.12 187 ARG A O 1
ATOM 1483 N N . ALA A 1 188 ? 8.839 -5.186 5.688 1.00 98.00 188 ALA A N 1
ATOM 1484 C CA . ALA A 1 188 ? 8.671 -4.536 4.394 1.00 98.00 188 ALA A CA 1
ATOM 1485 C C . ALA A 1 188 ? 9.224 -3.103 4.406 1.00 98.00 188 ALA A C 1
ATOM 1487 O O . ALA A 1 188 ? 10.019 -2.753 3.535 1.00 98.00 188 ALA A O 1
ATOM 1488 N N . LEU A 1 189 ? 8.847 -2.313 5.417 1.00 97.56 189 LEU A N 1
ATOM 1489 C CA . LEU A 1 189 ? 9.050 -0.860 5.466 1.00 97.56 189 LEU A CA 1
ATOM 1490 C C . LEU A 1 189 ? 1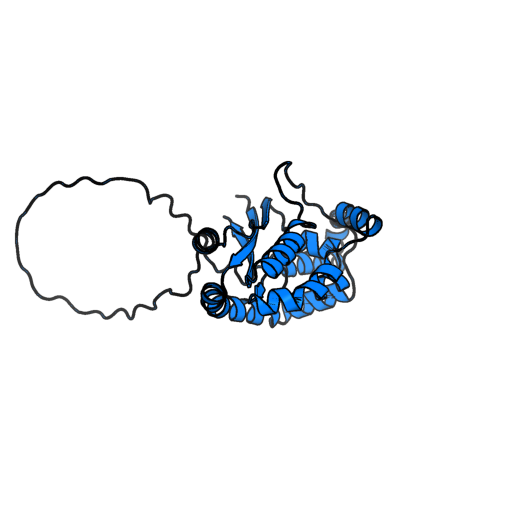0.130 -0.404 6.461 1.00 97.56 189 LEU A C 1
ATOM 1492 O O . LEU A 1 189 ? 10.592 0.730 6.397 1.00 97.56 189 LEU A O 1
ATOM 1496 N N . GLY A 1 190 ? 10.579 -1.276 7.365 1.00 95.81 190 GLY A N 1
ATOM 1497 C CA . GLY A 1 190 ? 11.689 -1.023 8.288 1.00 95.81 190 GLY A CA 1
ATOM 1498 C C . GLY A 1 190 ? 13.041 -1.119 7.586 1.00 95.81 190 GLY A C 1
ATOM 1499 O O . GLY A 1 190 ? 13.795 -2.069 7.799 1.00 95.81 190 GLY A O 1
ATOM 1500 N N . LEU A 1 191 ? 13.318 -0.156 6.709 1.00 96.12 191 LEU A N 1
ATOM 1501 C CA . LEU A 1 191 ? 14.557 -0.063 5.941 1.00 96.12 191 LEU A CA 1
ATOM 1502 C C . LEU A 1 191 ? 15.738 0.295 6.852 1.00 96.12 191 LEU A C 1
ATOM 1504 O O . LEU A 1 191 ? 15.641 1.171 7.713 1.00 96.12 191 LEU A O 1
ATOM 1508 N N . THR A 1 192 ? 16.885 -0.350 6.637 1.00 95.88 192 THR A N 1
ATOM 1509 C CA . THR A 1 192 ? 18.153 0.121 7.213 1.00 95.88 192 THR A CA 1
ATOM 1510 C C . THR A 1 192 ? 18.521 1.497 6.639 1.00 95.88 192 THR A C 1
ATOM 1512 O O . THR A 1 192 ? 18.033 1.854 5.568 1.00 95.88 192 THR A O 1
ATOM 1515 N N . PRO A 1 193 ? 19.427 2.272 7.268 1.00 96.50 193 PRO A N 1
ATOM 1516 C CA . PRO A 1 193 ? 19.806 3.588 6.747 1.00 96.50 193 PRO A CA 1
ATOM 1517 C C . PRO A 1 193 ? 20.305 3.572 5.294 1.00 96.50 193 PRO A C 1
ATOM 1519 O O . PRO A 1 193 ? 20.010 4.486 4.534 1.00 96.50 193 PRO A O 1
ATOM 1522 N N . LEU A 1 194 ? 21.029 2.525 4.885 1.00 95.88 194 LEU A N 1
ATOM 1523 C CA . LEU A 1 194 ? 21.513 2.399 3.508 1.00 95.88 194 LEU A CA 1
ATOM 1524 C C . LEU A 1 194 ? 20.378 2.070 2.530 1.00 95.88 194 LEU A C 1
ATOM 1526 O O . LEU A 1 194 ? 20.291 2.664 1.459 1.00 95.88 194 LEU A O 1
ATOM 1530 N N . GLU A 1 195 ? 19.500 1.137 2.901 1.00 96.31 195 GLU A N 1
ATOM 1531 C CA . GLU A 1 195 ? 18.321 0.802 2.095 1.00 96.31 195 GLU A CA 1
ATOM 1532 C C . GLU A 1 195 ? 17.361 1.985 1.988 1.00 96.31 195 GLU A C 1
ATOM 1534 O O . GLU A 1 195 ? 16.734 2.163 0.950 1.00 96.31 195 GLU A O 1
ATOM 1539 N N . ARG A 1 196 ? 17.272 2.806 3.040 1.00 95.62 196 ARG A N 1
ATOM 1540 C CA . ARG A 1 196 ? 16.463 4.020 3.075 1.00 95.62 196 ARG A CA 1
ATOM 1541 C C . ARG A 1 196 ? 16.918 5.015 2.016 1.00 95.62 196 ARG A C 1
ATOM 1543 O O . ARG A 1 196 ? 16.089 5.419 1.214 1.00 95.62 196 ARG A O 1
ATOM 1550 N N . VAL A 1 197 ? 18.213 5.330 1.961 1.00 95.44 197 VAL A N 1
ATOM 1551 C CA . VAL A 1 197 ? 18.767 6.228 0.931 1.00 95.44 197 VAL A CA 1
ATOM 1552 C C . VAL A 1 197 ? 18.471 5.690 -0.471 1.00 95.44 197 VAL A C 1
ATOM 1554 O O . VAL A 1 197 ? 17.979 6.419 -1.323 1.00 95.44 197 VAL A O 1
ATOM 1557 N N . ALA A 1 198 ? 18.690 4.392 -0.701 1.00 94.56 198 ALA A N 1
ATOM 1558 C CA . ALA A 1 198 ? 18.408 3.781 -2.000 1.00 94.56 198 ALA A CA 1
ATOM 1559 C C . ALA A 1 198 ? 16.909 3.791 -2.361 1.00 94.56 198 ALA A C 1
ATOM 1561 O O . ALA A 1 198 ? 16.559 3.920 -3.532 1.00 94.56 198 ALA A O 1
ATOM 1562 N N . ALA A 1 199 ? 16.018 3.629 -1.380 1.00 95.50 199 ALA A N 1
ATOM 1563 C CA . ALA A 1 199 ? 14.577 3.705 -1.594 1.00 95.50 199 ALA A CA 1
ATOM 1564 C C . ALA A 1 199 ? 14.130 5.143 -1.886 1.00 95.50 199 ALA A C 1
ATOM 1566 O O . ALA A 1 199 ? 13.340 5.347 -2.801 1.00 95.50 199 ALA A O 1
ATOM 1567 N N . GLU A 1 200 ? 14.664 6.129 -1.164 1.00 94.50 200 GLU A N 1
ATOM 1568 C CA . GLU A 1 200 ? 14.406 7.553 -1.405 1.00 94.50 200 GLU A CA 1
ATOM 1569 C C . GLU A 1 200 ? 14.841 7.970 -2.813 1.00 94.50 200 GLU A C 1
ATOM 1571 O O . GLU A 1 200 ? 14.073 8.618 -3.512 1.00 94.50 200 GLU A O 1
ATOM 1576 N N . GLU A 1 201 ? 16.004 7.513 -3.289 1.00 93.81 201 GLU A N 1
ATOM 1577 C CA . GLU A 1 201 ? 16.459 7.771 -4.664 1.00 93.81 201 GLU A CA 1
ATOM 1578 C C . GLU A 1 201 ? 15.551 7.157 -5.746 1.00 93.81 201 GLU A C 1
ATOM 1580 O O . GLU A 1 201 ? 15.555 7.614 -6.889 1.00 93.81 201 GLU A O 1
ATOM 1585 N N . ARG A 1 202 ? 14.781 6.116 -5.408 1.00 93.94 202 ARG A N 1
ATOM 1586 C CA . ARG A 1 202 ? 13.860 5.430 -6.331 1.00 93.94 202 ARG A CA 1
ATOM 1587 C C . ARG A 1 202 ? 12.447 5.998 -6.320 1.00 93.94 202 ARG A C 1
ATOM 1589 O O . ARG A 1 202 ? 11.660 5.620 -7.195 1.00 93.94 202 ARG A O 1
ATOM 1596 N N . ILE A 1 203 ? 12.119 6.849 -5.352 1.00 93.19 203 ILE A N 1
ATOM 1597 C CA . ILE A 1 203 ? 10.835 7.542 -5.261 1.00 93.19 203 ILE A CA 1
ATOM 1598 C C . ILE A 1 203 ? 10.910 8.800 -6.120 1.00 93.19 203 ILE A C 1
ATOM 1600 O O . ILE A 1 203 ? 11.790 9.630 -5.941 1.00 93.19 203 ILE A O 1
ATOM 1604 N N . TRP A 1 204 ? 9.963 8.942 -7.044 1.00 92.62 204 TRP A N 1
ATOM 1605 C CA . TRP A 1 204 ? 9.827 10.131 -7.894 1.00 92.62 204 TRP A CA 1
ATOM 1606 C C . TRP A 1 204 ? 8.812 11.145 -7.349 1.00 92.62 204 TRP A C 1
ATOM 1608 O O . TRP A 1 204 ? 8.481 12.120 -8.019 1.00 92.62 204 TRP A O 1
ATOM 1618 N N . LEU A 1 205 ? 8.270 10.888 -6.156 1.00 88.62 205 LEU A N 1
ATOM 1619 C CA . LEU A 1 205 ? 7.326 11.780 -5.501 1.00 88.62 205 LEU A CA 1
ATOM 1620 C C . LEU A 1 205 ? 8.078 12.885 -4.767 1.00 88.62 205 LEU A C 1
ATOM 1622 O O . LEU A 1 205 ? 8.874 12.603 -3.871 1.00 88.62 205 LEU A O 1
ATOM 1626 N N . ASP A 1 206 ? 7.727 14.129 -5.064 1.00 79.06 206 ASP A N 1
ATOM 1627 C CA . ASP A 1 206 ? 8.083 15.261 -4.220 1.00 79.06 206 ASP A CA 1
ATOM 1628 C C . ASP A 1 206 ? 7.035 15.390 -3.109 1.00 79.06 206 ASP A C 1
ATOM 1630 O O . ASP A 1 206 ? 5.902 15.810 -3.350 1.00 79.06 206 ASP A O 1
ATOM 1634 N N . ALA A 1 207 ? 7.398 14.998 -1.887 1.00 71.12 207 ALA A N 1
ATOM 1635 C CA . ALA A 1 207 ? 6.592 15.311 -0.711 1.00 71.12 207 ALA A CA 1
ATOM 1636 C C . ALA A 1 207 ? 6.710 16.812 -0.405 1.00 71.12 207 ALA A C 1
ATOM 1638 O O . ALA A 1 207 ? 7.818 17.360 -0.363 1.00 71.12 207 ALA A O 1
ATOM 1639 N N . GLY A 1 208 ? 5.579 17.484 -0.188 1.00 73.00 208 GLY A N 1
ATOM 1640 C CA . GLY A 1 208 ? 5.575 18.843 0.332 1.00 73.00 208 GLY A CA 1
ATOM 1641 C C . GLY A 1 208 ? 6.213 18.914 1.728 1.00 73.00 208 GLY A C 1
ATOM 1642 O O . GLY A 1 208 ? 6.341 17.900 2.411 1.00 73.00 208 GLY A O 1
ATOM 1643 N N . PRO A 1 209 ? 6.602 20.113 2.194 1.00 71.56 209 PRO A N 1
ATOM 1644 C CA . PRO A 1 209 ? 7.245 20.287 3.501 1.00 71.56 209 PRO A CA 1
ATOM 1645 C C . PRO A 1 209 ? 6.379 19.827 4.686 1.00 71.56 209 PRO A C 1
ATOM 1647 O O . PRO A 1 209 ? 6.927 19.507 5.739 1.00 71.56 209 PRO A O 1
ATOM 1650 N N . ASP A 1 210 ? 5.058 19.787 4.505 1.00 77.50 210 ASP A N 1
ATOM 1651 C CA . ASP A 1 210 ? 4.085 19.357 5.512 1.00 77.50 210 ASP A CA 1
ATOM 1652 C C . ASP A 1 210 ? 3.553 17.931 5.261 1.00 77.50 210 ASP A C 1
ATOM 1654 O O . ASP A 1 210 ? 2.794 17.407 6.080 1.00 77.50 210 ASP A O 1
ATOM 1658 N N . ASP A 1 211 ? 3.955 17.290 4.157 1.00 83.50 211 ASP A N 1
ATOM 1659 C CA . ASP A 1 211 ? 3.488 15.955 3.794 1.00 83.50 211 ASP A CA 1
ATOM 1660 C C . ASP A 1 211 ? 4.328 14.882 4.485 1.00 83.50 211 ASP A C 1
ATOM 1662 O O . ASP A 1 211 ? 5.561 14.922 4.521 1.00 83.50 211 ASP A O 1
ATOM 1666 N N . GLU A 1 212 ? 3.654 13.865 5.009 1.00 88.94 212 GLU A N 1
ATOM 1667 C CA . GLU A 1 212 ? 4.340 12.699 5.544 1.00 88.94 212 GLU A CA 1
ATOM 1668 C C . GLU A 1 212 ? 4.910 11.848 4.388 1.00 88.94 212 GLU A C 1
ATOM 1670 O O . GLU A 1 212 ? 4.167 11.495 3.467 1.00 88.94 212 GLU A O 1
ATOM 1675 N N . PRO A 1 213 ? 6.205 11.472 4.403 1.00 91.31 213 PRO A N 1
ATOM 1676 C CA . PRO A 1 213 ? 6.777 10.651 3.341 1.00 91.31 213 PRO A CA 1
ATOM 1677 C C . PRO A 1 213 ? 6.102 9.279 3.237 1.00 91.31 213 PRO A C 1
ATOM 1679 O O . PRO A 1 213 ? 5.817 8.624 4.242 1.00 91.31 213 PRO A O 1
ATOM 1682 N N . VAL A 1 214 ? 5.929 8.785 2.007 1.00 93.31 214 VAL A N 1
ATOM 1683 C CA . VAL A 1 214 ? 5.287 7.483 1.733 1.00 93.31 214 VAL A CA 1
ATOM 1684 C C . VAL A 1 214 ? 6.046 6.281 2.319 1.00 93.31 214 VAL A C 1
ATOM 1686 O O . VAL A 1 214 ? 5.461 5.224 2.538 1.00 93.31 214 VAL A O 1
ATOM 1689 N N . LEU A 1 215 ? 7.342 6.432 2.616 1.00 94.38 215 LEU A N 1
ATOM 1690 C CA . LEU A 1 215 ? 8.138 5.406 3.305 1.00 94.38 215 LEU A CA 1
ATOM 1691 C C . LEU A 1 215 ? 7.877 5.345 4.817 1.00 94.38 215 LEU A C 1
ATOM 1693 O O . LEU A 1 215 ? 8.194 4.332 5.438 1.00 94.38 215 LEU A O 1
ATOM 1697 N N . ASP A 1 216 ? 7.317 6.405 5.404 1.00 93.69 216 ASP A N 1
ATOM 1698 C CA . ASP A 1 216 ? 7.160 6.554 6.853 1.00 93.69 216 ASP A CA 1
ATOM 1699 C C . ASP A 1 216 ? 5.708 6.376 7.294 1.00 93.69 216 ASP A C 1
ATOM 1701 O O . ASP A 1 216 ? 5.412 5.568 8.182 1.00 93.69 216 ASP A O 1
ATOM 1705 N N . GLY A 1 217 ? 4.795 7.093 6.636 1.00 94.44 217 GLY A N 1
ATOM 1706 C CA . GLY A 1 217 ? 3.402 7.193 7.059 1.00 94.44 217 GLY A CA 1
ATOM 1707 C C . GLY A 1 217 ? 2.667 5.863 7.193 1.00 94.44 217 GLY A C 1
ATOM 1708 O O . GLY A 1 217 ? 2.087 5.614 8.253 1.00 94.44 217 GLY A O 1
ATOM 1709 N N . PRO A 1 218 ? 2.739 4.952 6.206 1.00 96.44 218 PRO A N 1
ATOM 1710 C CA . PRO A 1 218 ? 2.094 3.651 6.323 1.00 96.44 218 PRO A CA 1
ATOM 1711 C C . PRO A 1 218 ? 2.571 2.858 7.543 1.00 96.44 218 PRO A C 1
ATOM 1713 O O . PRO A 1 218 ? 1.753 2.373 8.326 1.00 96.44 218 PRO A O 1
ATOM 1716 N N . LEU A 1 219 ? 3.888 2.758 7.758 1.00 97.56 219 LEU A N 1
ATOM 1717 C CA . LEU A 1 219 ? 4.429 2.001 8.888 1.00 97.56 219 LEU A CA 1
ATOM 1718 C C . LEU A 1 219 ? 4.036 2.626 10.234 1.00 97.56 219 LEU A C 1
ATOM 1720 O O . LEU A 1 219 ? 3.751 1.892 11.185 1.00 97.56 219 LEU A O 1
ATOM 1724 N N . ARG A 1 220 ? 3.997 3.962 10.311 1.00 97.44 220 ARG A N 1
ATOM 1725 C CA . ARG A 1 220 ? 3.502 4.683 11.488 1.00 97.44 220 ARG A CA 1
ATOM 1726 C C . ARG A 1 220 ? 2.053 4.302 11.796 1.00 97.44 220 ARG A C 1
ATOM 1728 O O . ARG A 1 220 ? 1.796 3.850 12.910 1.00 97.44 220 ARG A O 1
ATOM 1735 N N . CYS A 1 221 ? 1.142 4.396 10.823 1.00 97.56 221 CYS A N 1
ATOM 1736 C CA . CYS A 1 221 ? -0.266 4.024 11.010 1.00 97.56 221 CYS A CA 1
ATOM 1737 C C . CYS A 1 221 ? -0.421 2.581 11.512 1.00 97.56 221 CYS A C 1
ATOM 1739 O O . CYS A 1 221 ? -1.214 2.328 12.415 1.00 97.56 221 CYS A O 1
ATOM 1741 N N . TRP A 1 222 ? 0.372 1.640 10.985 1.00 98.31 222 TRP A N 1
ATOM 1742 C CA . TRP A 1 222 ? 0.379 0.250 11.462 1.00 98.31 222 TRP A CA 1
ATOM 1743 C C . TRP A 1 222 ? 0.767 0.111 12.931 1.00 98.31 222 TRP A C 1
ATOM 1745 O O . TRP A 1 222 ? 0.126 -0.647 13.660 1.00 98.31 222 TRP A O 1
ATOM 1755 N N . ARG A 1 223 ? 1.813 0.817 13.366 1.00 98.25 223 ARG A N 1
ATOM 1756 C CA . ARG A 1 223 ? 2.288 0.770 14.755 1.00 98.25 223 ARG A CA 1
ATOM 1757 C C . ARG A 1 223 ? 1.286 1.399 15.713 1.00 98.25 223 ARG A C 1
ATOM 1759 O O . ARG A 1 223 ? 0.930 0.762 16.699 1.00 98.25 223 ARG A O 1
ATOM 1766 N N . GLU A 1 224 ? 0.806 2.595 15.388 1.00 98.25 224 GLU A N 1
ATOM 1767 C CA . GLU A 1 224 ? -0.161 3.322 16.216 1.00 98.25 224 GLU A CA 1
ATOM 1768 C C . GLU A 1 224 ? -1.480 2.545 16.342 1.00 98.25 224 GLU A C 1
ATOM 1770 O O . GLU A 1 224 ? -1.973 2.345 17.449 1.00 98.25 224 GLU A O 1
ATOM 1775 N N . ALA A 1 225 ? -2.018 2.006 15.241 1.00 98.06 225 ALA A N 1
ATOM 1776 C CA . ALA A 1 225 ? -3.246 1.212 15.292 1.00 98.06 225 ALA A CA 1
ATOM 1777 C C . ALA A 1 225 ? -3.068 -0.109 16.057 1.00 98.06 225 ALA A C 1
ATOM 1779 O O . ALA A 1 225 ? -3.960 -0.521 16.801 1.00 98.06 225 ALA A O 1
ATOM 1780 N N . ALA A 1 226 ? -1.910 -0.768 15.930 1.00 98.25 226 ALA A N 1
ATOM 1781 C CA . ALA A 1 226 ? -1.614 -1.971 16.703 1.00 98.25 226 ALA A CA 1
ATOM 1782 C C . ALA A 1 226 ? -1.563 -1.692 18.214 1.00 98.25 226 ALA A C 1
ATOM 1784 O O . ALA A 1 226 ? -2.064 -2.510 18.991 1.00 98.25 226 ALA A O 1
ATOM 1785 N N . GLU A 1 227 ? -0.982 -0.557 18.615 1.00 98.00 227 GLU A N 1
ATOM 1786 C CA . GLU A 1 227 ? -0.905 -0.104 20.007 1.00 98.00 227 GLU A CA 1
ATOM 1787 C C . GLU A 1 227 ? -2.282 0.295 20.555 1.00 98.00 227 GLU A C 1
ATOM 1789 O O . GLU A 1 227 ? -2.660 -0.142 21.643 1.00 98.00 227 GLU A O 1
ATOM 1794 N N . ALA A 1 228 ? -3.064 1.043 19.774 1.00 97.44 228 ALA A N 1
ATOM 1795 C CA . ALA A 1 228 ? -4.411 1.482 20.136 1.00 97.44 228 ALA A CA 1
ATOM 1796 C C . ALA A 1 228 ? -5.467 0.359 20.073 1.00 97.44 228 ALA A C 1
ATOM 1798 O O . ALA A 1 228 ? -6.584 0.521 20.560 1.00 97.44 228 ALA A O 1
ATOM 1799 N N . GLY A 1 229 ? -5.135 -0.793 19.483 1.00 97.75 229 GLY A N 1
ATOM 1800 C CA . GLY A 1 229 ? -6.079 -1.894 19.304 1.00 97.75 229 GLY A CA 1
ATOM 1801 C C . GLY A 1 229 ? -7.164 -1.594 18.268 1.00 97.75 229 GLY A C 1
ATOM 1802 O O . GLY A 1 229 ? -8.296 -2.044 18.433 1.00 97.75 229 GLY A O 1
ATOM 1803 N N . LEU A 1 230 ? -6.807 -0.870 17.207 1.00 98.19 230 LEU A N 1
ATOM 1804 C CA . LEU A 1 230 ? -7.690 -0.455 16.119 1.00 98.19 230 LEU A CA 1
ATOM 1805 C C . LEU A 1 230 ? -7.391 -1.222 14.828 1.00 98.19 230 LEU A C 1
ATOM 1807 O O . LEU A 1 230 ? -6.261 -1.651 14.578 1.00 98.19 230 LEU A O 1
ATOM 1811 N N . GLY A 1 231 ? -8.419 -1.393 14.003 1.00 98.00 231 GLY A N 1
ATOM 1812 C CA . GLY A 1 231 ? -8.275 -1.859 12.631 1.00 98.00 231 GLY A CA 1
ATOM 1813 C C . GLY A 1 231 ? -7.800 -0.746 11.701 1.00 98.00 231 GLY A C 1
ATOM 1814 O O . GLY A 1 231 ? -7.783 0.425 12.077 1.00 98.00 231 GLY A O 1
ATOM 1815 N N . LEU A 1 232 ? -7.415 -1.116 10.480 1.00 97.75 232 LEU A N 1
ATOM 1816 C CA . LEU A 1 232 ? -6.947 -0.175 9.463 1.00 97.75 232 LEU A CA 1
ATOM 1817 C C . LEU A 1 232 ? -7.649 -0.386 8.125 1.00 97.75 232 LEU A C 1
ATOM 1819 O O . LEU A 1 232 ? -7.801 -1.523 7.667 1.00 97.75 232 LEU A O 1
ATOM 1823 N N . LEU A 1 233 ? -7.979 0.721 7.468 1.00 95.31 233 LEU A N 1
ATOM 1824 C CA . LEU A 1 233 ? -8.377 0.776 6.070 1.00 95.31 233 LEU A CA 1
ATOM 1825 C C . LEU A 1 233 ? -7.294 1.514 5.278 1.00 95.31 233 LEU A C 1
ATOM 1827 O O . LEU A 1 233 ? -6.966 2.651 5.598 1.00 95.31 233 LEU A O 1
ATOM 1831 N N . GLY A 1 234 ? -6.759 0.868 4.248 1.00 94.56 234 GLY A N 1
ATOM 1832 C CA . GLY A 1 234 ? -5.959 1.494 3.204 1.00 94.56 234 GLY A CA 1
ATOM 1833 C C . GLY A 1 234 ? -6.767 1.541 1.919 1.00 94.56 234 GLY A C 1
ATOM 1834 O O . GLY A 1 234 ? -7.324 0.516 1.521 1.00 94.56 234 GLY A O 1
ATOM 1835 N N . ALA A 1 235 ? -6.841 2.711 1.298 1.00 90.00 235 ALA A N 1
ATOM 1836 C CA . ALA A 1 235 ? -7.535 2.909 0.034 1.00 90.00 235 ALA A CA 1
ATOM 1837 C C . ALA A 1 235 ? -6.797 3.955 -0.795 1.00 90.00 235 ALA A C 1
ATOM 1839 O O . ALA A 1 235 ? -6.499 5.043 -0.287 1.00 90.00 235 ALA A O 1
ATOM 1840 N N . HIS A 1 236 ? -6.501 3.654 -2.059 1.00 87.06 236 HIS A N 1
ATOM 1841 C CA . HIS A 1 236 ? -6.132 4.697 -3.015 1.00 87.06 236 HIS A CA 1
ATOM 1842 C C . HIS A 1 236 ? -7.300 5.032 -3.937 1.00 87.06 236 HIS A C 1
ATOM 1844 O O . HIS A 1 236 ? -8.124 4.180 -4.249 1.00 87.06 236 HIS A O 1
ATOM 1850 N N . VAL A 1 237 ? -7.401 6.305 -4.315 1.00 79.25 237 VAL A N 1
ATOM 1851 C CA . VAL A 1 237 ? -8.514 6.846 -5.101 1.00 79.25 237 VAL A CA 1
ATOM 1852 C C . VAL A 1 237 ? -8.036 7.876 -6.118 1.00 79.25 237 VAL A C 1
ATOM 1854 O O . VAL A 1 237 ? -7.054 8.595 -5.889 1.00 79.25 237 VAL A O 1
ATOM 1857 N N . HIS A 1 238 ? -8.782 8.006 -7.212 1.00 78.50 238 HIS A N 1
ATOM 1858 C CA . HIS A 1 238 ? -8.694 9.144 -8.123 1.00 78.50 238 HIS A CA 1
ATOM 1859 C C . HIS A 1 238 ? -9.667 10.270 -7.747 1.00 78.50 238 HIS A C 1
ATOM 1861 O O . HIS A 1 238 ? -10.863 10.060 -7.559 1.00 78.50 238 HIS A O 1
ATOM 1867 N N . LEU A 1 239 ? -9.144 11.494 -7.698 1.00 72.75 239 LEU A N 1
ATOM 1868 C CA . LEU A 1 239 ? -9.890 12.734 -7.507 1.00 72.75 239 LEU A CA 1
ATOM 1869 C C . LEU A 1 239 ? -9.914 13.496 -8.844 1.00 72.75 239 LEU A C 1
ATOM 1871 O O . LEU A 1 239 ? -8.853 13.778 -9.423 1.00 72.75 239 LEU A O 1
ATOM 1875 N N . TYR A 1 240 ? -11.122 13.793 -9.333 1.00 66.94 240 TYR A N 1
ATOM 1876 C CA . TYR A 1 240 ? -11.387 14.446 -10.623 1.00 66.94 240 TYR A CA 1
ATOM 1877 C C . TYR A 1 240 ? -11.916 15.869 -10.464 1.00 66.94 240 TYR A C 1
ATOM 1879 O O . TYR A 1 240 ? -12.695 16.106 -9.517 1.00 66.94 240 TYR A O 1
#